Protein AF-A0A7Y8HCP3-F1 (afdb_monomer_lite)

Structure (mmCIF, N/CA/C/O backbone):
data_AF-A0A7Y8HCP3-F1
#
_entry.id   AF-A0A7Y8HCP3-F1
#
loop_
_atom_site.group_PDB
_atom_site.id
_atom_site.type_symbol
_atom_site.label_atom_id
_atom_site.label_alt_id
_atom_site.label_comp_id
_atom_site.label_asym_id
_atom_site.label_entity_id
_atom_site.label_seq_id
_atom_site.pdbx_PDB_ins_code
_atom_site.Cartn_x
_atom_site.Cartn_y
_atom_site.Cartn_z
_atom_site.occupancy
_atom_site.B_iso_or_equiv
_atom_site.auth_seq_id
_atom_site.auth_comp_id
_atom_site.auth_asym_id
_atom_site.auth_atom_id
_atom_site.pdbx_PDB_model_num
ATOM 1 N N . MET A 1 1 ? 34.646 -10.052 23.397 1.00 46.78 1 MET A N 1
ATOM 2 C CA . MET A 1 1 ? 33.347 -9.779 22.741 1.00 46.78 1 MET A CA 1
ATOM 3 C C . MET A 1 1 ? 33.588 -9.613 21.248 1.00 46.78 1 MET A C 1
ATOM 5 O O . MET A 1 1 ? 34.191 -8.629 20.845 1.00 46.78 1 MET A O 1
ATOM 9 N N . THR A 1 2 ? 33.215 -10.595 20.432 1.00 53.03 2 THR A N 1
ATOM 10 C CA . THR A 1 2 ? 33.408 -10.559 18.974 1.00 53.03 2 THR A CA 1
ATOM 11 C C . THR A 1 2 ? 32.406 -9.580 18.362 1.00 53.03 2 THR A C 1
ATOM 13 O O . THR A 1 2 ? 31.199 -9.811 18.420 1.00 53.03 2 THR A O 1
ATOM 16 N N . GLN A 1 3 ? 32.882 -8.461 17.810 1.00 54.62 3 GLN A N 1
ATOM 17 C CA . GLN A 1 3 ? 32.028 -7.512 17.092 1.00 54.62 3 GLN A CA 1
ATOM 18 C C . GLN A 1 3 ? 31.462 -8.191 15.837 1.00 54.62 3 GLN A C 1
ATOM 20 O O . GLN A 1 3 ? 32.188 -8.479 14.887 1.00 54.62 3 GLN A O 1
ATOM 25 N N . VAL A 1 4 ? 30.158 -8.471 15.832 1.00 69.25 4 VAL A N 1
ATOM 26 C CA . VAL A 1 4 ? 29.465 -8.969 14.639 1.00 69.25 4 VAL A CA 1
ATOM 27 C C . VAL A 1 4 ? 29.282 -7.790 13.690 1.00 69.25 4 VAL A C 1
ATOM 29 O O . VAL A 1 4 ? 28.519 -6.868 13.974 1.00 69.25 4 VAL A O 1
ATOM 32 N N . THR A 1 5 ? 29.989 -7.810 12.564 1.00 76.25 5 THR A N 1
ATOM 33 C CA . THR A 1 5 ? 29.797 -6.826 11.497 1.00 76.25 5 THR A CA 1
ATOM 34 C C . THR A 1 5 ? 28.419 -7.021 10.868 1.00 76.25 5 THR A C 1
ATOM 36 O O . THR A 1 5 ? 28.036 -8.122 10.480 1.00 76.25 5 THR A O 1
ATOM 39 N N . VAL A 1 6 ? 27.640 -5.942 10.805 1.00 83.44 6 VAL A N 1
ATOM 40 C CA . VAL A 1 6 ? 26.283 -5.943 10.251 1.00 83.44 6 VAL A CA 1
ATOM 41 C C . VAL A 1 6 ? 26.290 -5.176 8.935 1.00 83.44 6 VAL A C 1
ATOM 43 O O . VAL A 1 6 ? 26.707 -4.022 8.883 1.00 83.44 6 VAL A O 1
ATOM 46 N N . PHE A 1 7 ? 25.806 -5.805 7.865 1.00 84.44 7 PHE A N 1
ATOM 47 C CA . PHE A 1 7 ? 25.741 -5.214 6.531 1.00 84.44 7 PHE A CA 1
ATOM 48 C C . PHE A 1 7 ? 24.328 -4.723 6.237 1.00 84.44 7 PHE A C 1
ATOM 50 O O . PHE A 1 7 ? 23.365 -5.483 6.326 1.00 84.44 7 PHE A O 1
ATOM 57 N N . ARG A 1 8 ? 24.182 -3.461 5.834 1.00 86.56 8 ARG A N 1
ATOM 58 C CA . ARG A 1 8 ? 22.902 -2.937 5.347 1.00 86.56 8 ARG A CA 1
ATOM 59 C C . ARG A 1 8 ? 22.745 -3.300 3.870 1.00 86.56 8 ARG A C 1
ATOM 61 O O . ARG A 1 8 ? 23.573 -2.907 3.054 1.00 86.56 8 ARG A O 1
ATOM 68 N N . LYS A 1 9 ? 21.706 -4.063 3.528 1.00 87.94 9 LYS A N 1
ATOM 69 C CA . LYS A 1 9 ? 21.448 -4.562 2.167 1.00 87.94 9 LYS A CA 1
ATOM 70 C C . LYS A 1 9 ? 19.992 -4.374 1.779 1.00 87.94 9 LYS A C 1
ATOM 72 O O . LYS A 1 9 ? 19.126 -4.345 2.646 1.00 87.94 9 LYS A O 1
ATOM 77 N N . ASP A 1 10 ? 19.712 -4.318 0.484 1.00 87.75 10 ASP A N 1
ATOM 78 C CA . ASP A 1 10 ? 18.345 -4.314 -0.033 1.00 87.75 10 ASP A CA 1
ATOM 79 C C . ASP A 1 10 ? 17.892 -5.735 -0.377 1.00 87.75 10 ASP A C 1
ATOM 81 O O . ASP A 1 10 ? 18.661 -6.551 -0.878 1.00 87.75 10 ASP A O 1
ATOM 85 N N . CYS A 1 11 ? 16.638 -6.056 -0.063 1.00 88.50 11 CYS A N 1
ATOM 86 C CA . CYS A 1 11 ? 16.063 -7.363 -0.360 1.00 88.50 11 CYS A CA 1
ATOM 87 C C . CYS A 1 11 ? 15.719 -7.513 -1.848 1.00 88.50 11 CYS A C 1
ATOM 89 O O . CYS A 1 11 ? 14.907 -6.747 -2.361 1.00 88.50 11 CYS A O 1
ATOM 91 N N . ASP A 1 12 ? 16.191 -8.584 -2.485 1.00 85.44 12 ASP A N 1
ATOM 92 C CA . ASP A 1 12 ? 15.961 -8.863 -3.914 1.00 85.44 12 ASP A CA 1
ATOM 93 C C . ASP A 1 12 ? 14.477 -9.073 -4.283 1.00 85.44 12 ASP A C 1
ATOM 95 O O . ASP A 1 12 ? 14.080 -8.860 -5.427 1.00 85.44 12 ASP A O 1
ATOM 99 N N . GLU A 1 13 ? 13.633 -9.477 -3.326 1.00 86.62 13 GLU A N 1
ATOM 100 C CA . GLU A 1 13 ? 12.210 -9.764 -3.573 1.00 86.62 13 GLU A CA 1
ATOM 101 C C . GLU A 1 13 ? 11.309 -8.537 -3.340 1.00 86.62 13 GLU A C 1
ATOM 103 O O . GLU A 1 13 ? 10.365 -8.308 -4.093 1.00 86.62 13 GLU A O 1
ATOM 108 N N . CYS A 1 14 ? 11.571 -7.735 -2.299 1.00 86.00 14 CYS A N 1
ATOM 109 C CA . CYS A 1 14 ? 10.690 -6.619 -1.913 1.00 86.00 14 CYS A CA 1
ATOM 110 C C . CYS A 1 14 ? 11.340 -5.230 -1.949 1.00 86.00 14 CYS A C 1
ATOM 112 O O . CYS A 1 14 ? 10.643 -4.239 -1.736 1.00 86.00 14 CYS A O 1
ATOM 114 N N . GLY A 1 15 ? 12.652 -5.140 -2.180 1.00 82.75 15 GLY A N 1
ATOM 115 C CA . GLY A 1 15 ? 13.413 -3.888 -2.208 1.00 82.75 15 GLY A CA 1
ATOM 116 C C . GLY A 1 15 ? 13.558 -3.190 -0.852 1.00 82.75 15 GLY A C 1
ATOM 117 O O . GLY A 1 15 ? 14.008 -2.051 -0.799 1.00 82.75 15 GLY A O 1
ATOM 118 N N . ARG A 1 16 ? 13.150 -3.829 0.254 1.00 83.31 16 ARG A N 1
ATOM 119 C CA . ARG A 1 16 ? 13.290 -3.262 1.602 1.00 83.31 16 ARG A CA 1
ATOM 120 C C . ARG A 1 16 ? 14.724 -3.434 2.096 1.00 83.31 16 ARG A C 1
ATOM 122 O O . ARG A 1 16 ? 15.230 -4.558 2.071 1.00 83.31 16 ARG A O 1
ATOM 129 N N . SER A 1 17 ? 15.320 -2.361 2.610 1.00 86.62 17 SER A N 1
ATOM 130 C CA . SER A 1 17 ? 16.617 -2.428 3.280 1.00 86.62 17 SER A CA 1
ATOM 131 C C . SER A 1 17 ? 16.512 -3.211 4.592 1.00 86.62 17 SER A C 1
ATOM 133 O O . SER A 1 17 ? 15.563 -3.028 5.359 1.00 86.62 17 SER A O 1
ATOM 135 N N . PHE A 1 18 ? 17.472 -4.088 4.852 1.00 88.31 18 PHE A N 1
ATOM 136 C CA . PHE A 1 18 ? 17.573 -4.886 6.066 1.00 88.31 18 PHE A CA 1
ATOM 137 C C . PHE A 1 18 ? 19.036 -5.061 6.478 1.00 88.31 18 PHE A C 1
ATOM 139 O O . PHE A 1 18 ? 19.954 -4.901 5.674 1.00 88.31 18 PHE A O 1
ATOM 146 N N . SER A 1 19 ? 19.229 -5.368 7.755 1.00 89.81 19 SER A N 1
ATOM 147 C CA . SER A 1 19 ? 20.528 -5.683 8.334 1.00 89.81 19 SER A CA 1
ATOM 148 C C . SER A 1 19 ? 20.792 -7.178 8.190 1.00 89.81 19 SER A C 1
ATOM 150 O O . SER A 1 19 ? 20.052 -7.984 8.751 1.00 89.81 19 SER A O 1
ATOM 152 N N . ALA A 1 20 ? 21.818 -7.534 7.429 1.00 85.62 20 ALA A N 1
ATOM 153 C CA . ALA A 1 20 ? 22.278 -8.898 7.219 1.00 85.62 20 ALA A CA 1
ATOM 154 C C . ALA A 1 20 ? 23.545 -9.158 8.040 1.00 85.62 20 ALA A C 1
ATOM 156 O O . ALA A 1 20 ? 24.417 -8.289 8.129 1.00 85.62 20 ALA A O 1
ATOM 157 N N . ARG A 1 21 ? 23.661 -10.356 8.620 1.00 86.50 21 ARG A N 1
ATOM 158 C CA . ARG A 1 21 ? 24.902 -10.795 9.284 1.00 86.50 21 ARG A CA 1
ATOM 159 C C . ARG A 1 21 ? 25.896 -11.360 8.272 1.00 86.50 21 ARG A C 1
ATOM 161 O O . ARG A 1 21 ? 27.098 -11.215 8.450 1.00 86.50 21 ARG A O 1
ATOM 168 N N . ASP A 1 22 ? 25.390 -11.944 7.187 1.00 83.62 22 ASP A N 1
ATOM 169 C CA . ASP A 1 22 ? 26.198 -12.455 6.083 1.00 83.62 22 ASP A CA 1
ATOM 170 C C . ASP A 1 22 ? 26.040 -11.581 4.824 1.00 83.62 22 ASP A C 1
ATOM 172 O O . ASP A 1 22 ? 24.935 -11.232 4.396 1.00 83.62 22 ASP A O 1
ATOM 176 N N . ARG A 1 23 ? 27.160 -11.276 4.158 1.00 81.50 23 ARG A N 1
ATOM 177 C CA . ARG A 1 23 ? 27.172 -10.629 2.838 1.00 81.50 23 ARG A CA 1
ATOM 178 C C . ARG A 1 23 ? 26.447 -11.453 1.773 1.00 81.50 23 ARG A C 1
ATOM 180 O O . ARG A 1 23 ? 26.065 -10.882 0.752 1.00 81.50 23 ARG A O 1
ATOM 187 N N . LYS A 1 24 ? 26.227 -12.753 1.969 1.00 85.88 24 LYS A N 1
ATOM 188 C CA . LYS A 1 24 ? 25.492 -13.618 1.033 1.00 85.88 24 LYS A CA 1
ATOM 189 C C . LYS A 1 24 ? 23.972 -13.554 1.194 1.00 85.88 24 LYS A C 1
ATOM 191 O O . LYS A 1 24 ? 23.269 -13.963 0.272 1.00 85.88 24 LYS A O 1
ATOM 196 N N . GLU A 1 25 ? 23.440 -12.998 2.284 1.00 87.06 25 GLU A N 1
ATOM 197 C CA . GLU A 1 25 ? 21.988 -12.865 2.457 1.00 87.06 25 GLU A CA 1
ATOM 198 C C . GLU A 1 25 ? 21.398 -11.883 1.433 1.00 87.06 25 GLU A C 1
ATOM 200 O O . GLU A 1 25 ? 21.833 -10.733 1.314 1.00 87.06 25 GLU A O 1
ATOM 205 N N . ARG A 1 26 ? 20.402 -12.344 0.669 1.00 89.62 26 ARG A N 1
ATOM 206 C CA . ARG A 1 26 ? 19.737 -11.573 -0.403 1.00 89.62 26 ARG A CA 1
ATOM 207 C C . ARG A 1 26 ? 18.298 -11.183 -0.081 1.00 89.62 26 ARG A C 1
ATOM 209 O O . ARG A 1 26 ? 17.712 -10.328 -0.741 1.00 89.62 26 ARG A O 1
ATOM 216 N N . PHE A 1 27 ? 17.701 -11.803 0.931 1.00 91.69 27 PHE A N 1
ATOM 217 C CA . PHE A 1 27 ? 16.289 -11.628 1.250 1.00 91.69 27 PHE A CA 1
ATOM 218 C C . PHE A 1 27 ? 16.121 -11.151 2.687 1.00 91.69 27 PHE A C 1
ATOM 220 O O . PHE A 1 27 ? 16.759 -11.676 3.591 1.00 91.69 27 PHE A O 1
ATOM 227 N N . CYS A 1 28 ? 15.226 -10.186 2.909 1.00 89.44 28 CYS A N 1
ATOM 228 C CA . CYS A 1 28 ? 14.923 -9.725 4.259 1.00 89.44 28 CYS A CA 1
ATOM 229 C C . CYS A 1 28 ? 14.189 -10.815 5.063 1.00 89.44 28 CYS A C 1
ATOM 231 O O . CYS A 1 28 ? 13.530 -11.671 4.460 1.00 89.44 28 CYS A O 1
ATOM 233 N N . PRO A 1 29 ? 14.169 -10.736 6.407 1.00 89.69 29 PRO A N 1
ATOM 234 C CA . PRO A 1 29 ? 13.509 -11.732 7.260 1.00 89.69 29 PRO A CA 1
ATOM 235 C C . PRO A 1 29 ? 12.040 -12.005 6.894 1.00 89.69 29 PRO A C 1
ATOM 237 O O . PRO A 1 29 ? 11.557 -13.126 7.017 1.00 89.69 29 PRO A O 1
ATOM 240 N N . LYS A 1 30 ? 11.328 -10.999 6.361 1.00 86.12 30 LYS A N 1
ATOM 241 C CA . LYS A 1 30 ? 9.938 -11.150 5.895 1.00 86.12 30 LYS A CA 1
ATOM 242 C C . LYS A 1 30 ? 9.800 -11.915 4.571 1.00 86.12 30 LYS A C 1
ATOM 244 O O . LYS A 1 30 ? 8.731 -12.460 4.301 1.00 86.12 30 LYS A O 1
ATOM 249 N N . CYS A 1 31 ? 10.827 -11.908 3.723 1.00 89.00 31 CYS A N 1
ATOM 250 C CA . CYS A 1 31 ? 10.796 -12.528 2.395 1.00 89.00 31 CYS A CA 1
ATOM 251 C C . CYS A 1 31 ? 11.490 -13.890 2.351 1.00 89.00 31 CYS A C 1
ATOM 253 O O . CYS A 1 31 ? 11.098 -14.707 1.524 1.00 89.00 31 CYS A O 1
ATOM 255 N N . VAL A 1 32 ? 12.436 -14.173 3.256 1.00 91.00 32 VAL A N 1
ATOM 256 C CA . VAL A 1 32 ? 13.136 -15.471 3.329 1.00 91.00 32 VAL A CA 1
ATOM 257 C C . VAL A 1 32 ? 12.146 -16.639 3.356 1.00 91.00 32 VAL A C 1
ATOM 259 O O . VAL A 1 32 ? 12.256 -17.549 2.541 1.00 91.00 32 VAL A O 1
ATOM 262 N N . GLY A 1 33 ? 11.128 -16.588 4.223 1.00 87.31 33 GLY A N 1
ATOM 263 C CA . GLY A 1 33 ? 10.122 -17.654 4.307 1.00 87.31 33 GLY A CA 1
ATOM 264 C C . GLY A 1 33 ? 9.296 -17.822 3.025 1.00 87.31 33 GLY A C 1
ATOM 265 O O . GLY A 1 33 ? 9.005 -18.942 2.617 1.00 87.31 33 GLY A O 1
ATOM 266 N N . LYS A 1 34 ? 8.966 -16.719 2.339 1.00 85.94 34 LYS A N 1
ATOM 267 C CA . LYS A 1 34 ? 8.193 -16.756 1.085 1.00 85.94 34 LYS A CA 1
ATOM 268 C C . LYS A 1 34 ? 8.996 -17.345 -0.070 1.00 85.94 34 LYS A C 1
ATOM 270 O O . LYS A 1 34 ? 8.448 -18.108 -0.860 1.00 85.94 34 LYS A O 1
ATOM 275 N N . VAL A 1 35 ? 10.277 -16.987 -0.165 1.00 85.81 35 VAL A N 1
ATOM 276 C CA . VAL A 1 35 ? 11.174 -17.509 -1.201 1.00 85.81 35 VAL A CA 1
ATOM 277 C C . VAL A 1 35 ? 11.406 -19.001 -0.984 1.00 85.81 35 VAL A C 1
ATOM 279 O O . VAL A 1 35 ? 11.183 -19.765 -1.918 1.00 85.81 35 VAL A O 1
ATOM 282 N N . LYS A 1 36 ? 11.703 -19.428 0.253 1.00 88.62 36 LYS A N 1
ATOM 283 C CA . LYS A 1 36 ? 11.849 -20.853 0.592 1.00 88.62 36 LYS A CA 1
ATOM 284 C C . LYS A 1 36 ? 10.590 -21.661 0.272 1.00 88.62 36 LYS A C 1
ATOM 286 O O . LYS A 1 36 ? 10.678 -22.695 -0.378 1.00 88.62 36 LYS A O 1
ATOM 291 N N . ALA A 1 37 ? 9.407 -21.161 0.637 1.00 86.12 37 ALA A N 1
ATOM 292 C CA . ALA A 1 37 ? 8.146 -21.832 0.314 1.00 86.12 37 ALA A CA 1
ATOM 293 C C . ALA A 1 37 ? 7.911 -21.952 -1.206 1.00 86.12 37 ALA A C 1
ATOM 295 O O . ALA A 1 37 ? 7.427 -22.979 -1.679 1.00 86.12 37 ALA A O 1
ATOM 296 N N . ARG A 1 38 ? 8.280 -20.927 -1.989 1.00 88.38 38 ARG A N 1
ATOM 297 C CA . ARG A 1 38 ? 8.198 -20.957 -3.460 1.00 88.38 38 ARG A CA 1
ATOM 298 C C . ARG A 1 38 ? 9.183 -21.959 -4.066 1.00 88.38 38 ARG A C 1
ATOM 300 O O . ARG A 1 38 ? 8.817 -22.667 -5.000 1.00 88.38 38 ARG A O 1
ATOM 307 N N . GLU A 1 39 ? 10.407 -22.018 -3.550 1.00 88.81 39 GLU A N 1
ATOM 308 C CA . GLU A 1 39 ? 11.430 -22.981 -3.974 1.00 88.81 39 GLU A CA 1
ATOM 309 C C . GLU A 1 39 ? 11.018 -24.419 -3.653 1.00 88.81 39 GLU A C 1
ATOM 311 O O . GLU A 1 39 ? 11.152 -25.302 -4.496 1.00 88.81 39 GLU A O 1
ATOM 316 N N . GLU A 1 40 ? 10.433 -24.652 -2.481 1.00 88.44 40 GLU A N 1
ATOM 317 C CA . GLU A 1 40 ? 9.962 -25.972 -2.069 1.00 88.44 40 GLU A CA 1
ATOM 318 C C . GLU A 1 40 ? 8.737 -26.435 -2.865 1.00 88.44 40 GLU A C 1
ATOM 320 O O . GLU A 1 40 ? 8.672 -27.589 -3.289 1.00 88.44 40 GLU A O 1
ATOM 325 N N . LEU A 1 41 ? 7.800 -25.529 -3.164 1.00 84.06 41 LEU A N 1
ATOM 326 C CA . LEU A 1 41 ? 6.709 -25.801 -4.104 1.00 84.06 41 LEU A CA 1
ATOM 327 C C . LEU A 1 41 ? 7.241 -26.135 -5.503 1.00 84.06 41 LEU A C 1
ATOM 329 O O . LEU A 1 41 ? 6.758 -27.073 -6.135 1.00 84.06 41 LEU A O 1
ATOM 333 N N . ALA A 1 42 ? 8.258 -25.411 -5.976 1.00 84.06 42 ALA A N 1
ATOM 334 C CA . ALA A 1 42 ? 8.899 -25.698 -7.255 1.00 84.06 42 ALA A CA 1
ATOM 335 C C . ALA A 1 42 ? 9.634 -27.051 -7.247 1.00 84.06 42 ALA A C 1
ATOM 337 O O . ALA A 1 42 ? 9.607 -27.750 -8.259 1.00 84.06 42 ALA A O 1
ATOM 338 N N . ARG A 1 43 ? 10.246 -27.446 -6.121 1.00 85.38 43 ARG A N 1
ATOM 339 C CA . ARG A 1 43 ? 10.881 -28.763 -5.948 1.00 85.38 43 ARG A CA 1
ATOM 340 C C . ARG A 1 43 ? 9.845 -29.886 -5.984 1.00 85.38 43 ARG A C 1
ATOM 342 O O . ARG A 1 43 ? 9.963 -30.782 -6.811 1.00 85.38 43 ARG A O 1
ATOM 349 N N . LYS A 1 44 ? 8.765 -29.771 -5.207 1.00 83.56 44 LYS A N 1
ATOM 350 C CA . LYS A 1 44 ? 7.658 -30.746 -5.202 1.00 83.56 44 LYS A CA 1
ATOM 351 C C . LYS A 1 44 ? 6.967 -30.863 -6.564 1.00 83.56 44 LYS A C 1
ATOM 353 O O . LYS A 1 44 ? 6.551 -31.946 -6.963 1.00 83.56 44 LYS A O 1
ATOM 358 N N . ALA A 1 45 ? 6.870 -29.763 -7.313 1.00 78.56 45 ALA A N 1
ATOM 359 C CA . ALA A 1 45 ? 6.353 -29.778 -8.681 1.00 78.56 45 ALA A CA 1
ATOM 360 C C . ALA A 1 45 ? 7.299 -30.470 -9.683 1.00 78.56 45 ALA A C 1
ATOM 362 O O . ALA A 1 45 ? 6.837 -30.942 -10.720 1.00 78.56 45 ALA A O 1
ATOM 363 N N . ARG A 1 46 ? 8.608 -30.531 -9.399 1.00 75.88 46 ARG A N 1
ATOM 364 C CA . ARG A 1 46 ? 9.574 -31.322 -10.179 1.00 75.88 46 ARG A CA 1
ATOM 365 C C . ARG A 1 46 ? 9.515 -32.805 -9.813 1.00 75.88 46 ARG A C 1
ATOM 367 O O . ARG A 1 46 ? 9.589 -33.622 -10.716 1.00 75.88 46 ARG A O 1
ATOM 374 N N . GLU A 1 47 ? 9.322 -33.131 -8.535 1.00 74.56 47 GLU A N 1
ATOM 375 C CA . GLU A 1 47 ? 9.205 -34.514 -8.036 1.00 74.56 47 GLU A CA 1
ATOM 376 C C . GLU A 1 47 ? 7.915 -35.218 -8.497 1.00 74.56 47 GLU A C 1
ATOM 378 O O . GLU A 1 47 ? 7.915 -36.424 -8.700 1.00 74.56 47 GLU A O 1
ATOM 383 N N . LYS A 1 48 ? 6.816 -34.478 -8.713 1.00 68.12 48 LYS A N 1
ATOM 384 C CA . LYS A 1 48 ? 5.537 -35.033 -9.204 1.00 68.12 48 LYS A CA 1
ATOM 385 C C . LYS A 1 48 ? 5.440 -35.193 -10.726 1.00 68.12 48 LYS A C 1
ATOM 387 O O . LYS A 1 48 ? 4.388 -35.598 -11.219 1.00 68.12 48 LYS A O 1
ATOM 392 N N . LYS A 1 49 ? 6.479 -34.845 -11.490 1.00 51.75 49 LYS A N 1
ATOM 393 C CA . LYS A 1 49 ? 6.486 -35.123 -12.931 1.00 51.75 49 LYS A CA 1
ATOM 394 C C . LYS A 1 49 ? 6.902 -36.582 -13.156 1.00 51.75 49 LYS A C 1
ATOM 396 O O . LYS A 1 49 ? 7.901 -36.989 -12.566 1.00 51.75 49 LYS A O 1
ATOM 401 N N . PRO A 1 50 ? 6.183 -37.353 -13.995 1.00 53.53 50 PRO A N 1
ATOM 402 C CA . PRO A 1 50 ? 6.644 -38.675 -14.407 1.00 53.53 50 PRO A CA 1
ATOM 403 C C . PRO A 1 50 ? 8.051 -38.561 -15.014 1.00 53.53 50 PRO A C 1
ATOM 405 O O . PRO A 1 50 ? 8.386 -37.494 -15.552 1.00 53.53 50 PRO A O 1
ATOM 408 N N . PRO A 1 51 ? 8.882 -39.614 -14.906 1.00 52.28 51 PRO A N 1
ATOM 409 C CA . PRO A 1 51 ? 10.226 -39.591 -15.458 1.00 52.28 51 PRO A CA 1
ATOM 410 C C . PRO A 1 51 ? 10.136 -39.178 -16.931 1.00 52.28 51 PRO A C 1
ATOM 412 O O . PRO A 1 51 ? 9.289 -39.708 -17.657 1.00 52.28 51 PRO A O 1
ATOM 415 N N . PRO A 1 52 ? 10.939 -38.201 -17.383 1.00 50.09 52 PRO A N 1
ATOM 416 C CA . PRO A 1 52 ? 11.023 -37.930 -18.804 1.00 50.09 52 PRO A CA 1
ATOM 417 C C . PRO A 1 52 ? 11.439 -39.233 -19.489 1.00 50.09 52 PRO A C 1
ATOM 419 O O . PRO A 1 52 ? 12.364 -39.908 -19.029 1.00 50.09 52 PRO A O 1
ATOM 422 N N . THR A 1 53 ? 10.735 -39.587 -20.564 1.00 54.16 53 THR A N 1
ATOM 423 C CA . THR A 1 53 ? 11.181 -40.580 -21.544 1.00 54.16 53 THR A CA 1
ATOM 424 C C . THR A 1 53 ? 12.684 -40.405 -21.777 1.00 54.16 53 THR A C 1
ATOM 426 O O . THR A 1 53 ? 13.137 -39.252 -21.821 1.00 54.16 53 THR A O 1
ATOM 429 N N . PRO A 1 54 ? 13.466 -41.501 -21.881 1.00 50.22 54 PRO A N 1
ATOM 430 C CA . PRO A 1 54 ? 14.909 -41.412 -22.048 1.00 50.22 54 PRO A CA 1
ATOM 431 C C . PRO A 1 54 ? 15.209 -40.405 -23.161 1.00 50.22 54 PRO A C 1
ATOM 433 O O . PRO A 1 54 ? 14.652 -40.529 -24.256 1.00 50.22 54 PRO A O 1
ATOM 436 N N . PRO A 1 55 ? 15.991 -39.351 -22.875 1.00 47.72 55 PRO A N 1
ATOM 437 C CA . PRO A 1 55 ? 16.315 -38.377 -23.891 1.00 47.72 55 PRO A CA 1
ATOM 438 C C . PRO A 1 55 ? 17.047 -39.121 -25.004 1.00 47.72 55 PRO A C 1
ATOM 440 O O . PRO A 1 55 ? 18.011 -39.841 -24.738 1.00 47.72 55 PRO A O 1
ATOM 443 N N . ALA A 1 56 ? 16.587 -38.932 -26.242 1.00 55.38 56 ALA A N 1
ATOM 444 C CA . ALA A 1 56 ? 17.402 -39.195 -27.419 1.00 55.38 56 ALA A CA 1
ATOM 445 C C . ALA A 1 56 ? 18.824 -38.655 -27.160 1.00 55.38 56 ALA A C 1
ATOM 447 O O . ALA A 1 56 ? 18.945 -37.625 -26.480 1.00 55.38 56 ALA A O 1
ATOM 448 N N . PRO A 1 57 ? 19.875 -39.356 -27.624 1.00 41.22 57 PRO A N 1
ATOM 449 C CA . PRO A 1 57 ? 21.258 -39.084 -27.250 1.00 41.22 57 PRO A CA 1
ATOM 450 C C . PRO A 1 57 ? 21.532 -37.582 -27.275 1.00 41.22 57 PRO A C 1
ATOM 452 O O . PRO A 1 57 ? 21.363 -36.917 -28.298 1.00 41.22 57 PRO A O 1
ATOM 455 N N . LYS A 1 58 ? 21.878 -37.045 -26.098 1.00 44.91 58 LYS A N 1
ATOM 456 C CA . LYS A 1 58 ? 22.269 -35.646 -25.938 1.00 44.91 58 LYS A CA 1
ATOM 457 C C . LYS A 1 58 ? 23.394 -35.365 -26.942 1.00 44.91 58 LYS A C 1
ATOM 459 O O . LYS A 1 58 ? 24.391 -36.087 -26.914 1.00 44.91 58 LYS A O 1
ATOM 464 N N . PRO A 1 59 ? 23.293 -34.317 -27.776 1.00 42.84 59 PRO A N 1
ATOM 465 C CA . PRO A 1 59 ? 24.480 -33.731 -28.376 1.00 42.84 59 PRO A CA 1
ATOM 466 C C . PRO A 1 59 ? 25.443 -33.388 -27.239 1.00 42.84 59 PRO A C 1
ATOM 468 O O . PRO A 1 59 ? 24.990 -32.935 -26.183 1.00 42.84 59 PRO A O 1
ATOM 471 N N . ALA A 1 60 ? 26.724 -33.673 -27.455 1.00 43.44 60 ALA A N 1
ATOM 472 C CA . ALA A 1 60 ? 27.805 -33.561 -26.487 1.00 43.44 60 ALA A CA 1
ATOM 473 C C . ALA A 1 60 ? 27.639 -32.384 -25.513 1.00 43.44 60 ALA A C 1
ATOM 475 O O . ALA A 1 60 ? 27.289 -31.267 -25.899 1.00 43.44 60 ALA A O 1
ATOM 476 N N . GLU A 1 61 ? 27.900 -32.676 -24.242 1.00 44.22 61 GLU A N 1
ATOM 477 C CA . GLU A 1 61 ? 28.044 -31.720 -23.155 1.00 44.22 61 GLU A CA 1
ATOM 478 C C . GLU A 1 61 ? 29.034 -30.631 -23.592 1.00 44.22 61 GLU A C 1
ATOM 480 O O . GLU A 1 61 ? 30.243 -30.838 -23.616 1.00 44.22 61 GLU A O 1
ATOM 485 N N . GLN A 1 62 ? 28.506 -29.494 -24.053 1.00 49.09 62 GLN A N 1
ATOM 486 C CA . GLN A 1 62 ? 29.328 -28.342 -24.390 1.00 49.09 62 GLN A CA 1
ATOM 487 C C . GLN A 1 62 ? 29.932 -27.833 -23.086 1.00 49.09 62 GLN A C 1
ATOM 489 O O . GLN A 1 62 ? 29.201 -27.529 -22.138 1.00 49.09 62 GLN A O 1
ATOM 494 N N . GLU A 1 63 ? 31.261 -27.768 -23.054 1.00 47.81 63 GLU A N 1
ATOM 495 C CA . GLU A 1 63 ? 32.051 -27.160 -21.988 1.00 47.81 63 GLU A CA 1
ATOM 496 C C . GLU A 1 63 ? 31.429 -25.830 -21.529 1.00 47.81 63 GLU A C 1
ATOM 498 O O . GLU A 1 63 ? 30.788 -25.143 -22.336 1.00 47.81 63 GLU A O 1
ATOM 503 N N . PRO A 1 64 ? 31.587 -25.428 -20.252 1.00 47.22 64 PRO A N 1
ATOM 504 C CA . PRO A 1 64 ? 31.102 -24.140 -19.774 1.00 47.22 64 PRO A CA 1
ATOM 505 C C . PRO A 1 64 ? 31.734 -23.017 -20.603 1.00 47.22 64 PRO A C 1
ATOM 507 O O . PRO A 1 64 ? 32.848 -22.576 -20.336 1.00 47.22 64 PRO A O 1
ATOM 510 N N . GLN A 1 65 ? 31.008 -22.564 -21.627 1.00 58.66 65 GLN A N 1
ATOM 511 C CA . GLN A 1 65 ? 31.443 -21.497 -22.513 1.00 58.66 65 GLN A CA 1
ATOM 512 C C . GLN A 1 65 ? 31.642 -20.239 -21.670 1.00 58.66 65 GLN A C 1
ATOM 514 O O . GLN A 1 65 ? 30.694 -19.637 -21.158 1.00 58.66 65 GLN A O 1
ATOM 519 N N . VAL A 1 66 ? 32.901 -19.860 -21.494 1.00 64.38 66 VAL A N 1
ATOM 520 C CA . VAL A 1 66 ? 33.276 -18.574 -20.922 1.00 64.38 66 VAL A CA 1
ATOM 521 C C . VAL A 1 66 ? 32.955 -17.504 -21.965 1.00 64.38 66 VAL A C 1
ATOM 523 O O . VAL A 1 66 ? 33.111 -17.724 -23.165 1.00 64.38 66 VAL A O 1
ATOM 526 N N . LEU A 1 67 ? 32.468 -16.343 -21.524 1.00 68.31 67 LEU A N 1
ATOM 527 C CA . LEU A 1 67 ? 32.179 -15.223 -22.416 1.00 68.31 67 LEU A CA 1
ATOM 528 C C . LEU A 1 67 ? 33.498 -14.655 -22.973 1.00 68.31 67 LEU A C 1
ATOM 530 O O . LEU A 1 67 ? 34.091 -13.760 -22.374 1.00 68.31 67 LEU A O 1
ATOM 534 N N . THR A 1 68 ? 33.978 -15.186 -24.094 1.00 76.94 68 THR A N 1
ATOM 535 C CA . THR A 1 68 ? 35.126 -14.630 -24.822 1.00 76.94 68 THR A CA 1
ATOM 536 C C . THR A 1 68 ? 34.696 -13.411 -25.647 1.00 76.94 68 THR A C 1
ATOM 538 O O . THR A 1 68 ? 33.515 -13.260 -25.981 1.00 76.94 68 THR A O 1
ATOM 541 N N . GLY A 1 69 ? 35.642 -12.520 -25.977 1.00 74.25 69 GLY A N 1
ATOM 542 C CA . GLY A 1 69 ? 35.375 -11.335 -26.810 1.00 74.25 69 GLY A CA 1
ATOM 543 C C . GLY A 1 69 ? 34.727 -11.696 -28.152 1.00 74.25 69 GLY A C 1
ATOM 544 O O . GLY A 1 69 ? 33.733 -11.098 -28.542 1.00 74.25 69 GLY A O 1
ATOM 545 N N . GLU A 1 70 ? 35.179 -12.785 -28.770 1.00 78.50 70 GLU A N 1
ATOM 546 C CA . GLU A 1 70 ? 34.643 -13.288 -30.039 1.00 78.50 70 GLU A CA 1
ATOM 547 C C . GLU A 1 70 ? 33.188 -13.770 -29.936 1.00 78.50 70 GLU A C 1
ATOM 549 O O . GLU A 1 70 ? 32.369 -13.509 -30.820 1.00 78.50 70 GLU A O 1
ATOM 554 N N . VAL A 1 71 ? 32.827 -14.457 -28.844 1.00 79.06 71 VAL A N 1
ATOM 555 C CA . VAL A 1 71 ? 31.438 -14.883 -28.600 1.00 79.06 71 VAL A CA 1
ATOM 556 C C . VAL A 1 71 ? 30.543 -13.665 -28.387 1.00 79.06 71 VAL A C 1
ATOM 558 O O . VAL A 1 71 ? 29.409 -13.641 -28.871 1.00 79.06 71 VAL A O 1
ATOM 561 N N . LYS A 1 72 ? 31.055 -12.631 -27.710 1.00 81.88 72 LYS A N 1
ATOM 562 C CA . LYS A 1 72 ? 30.345 -11.365 -27.528 1.00 81.88 72 LYS A CA 1
ATOM 563 C C . LYS A 1 72 ? 30.095 -10.676 -28.873 1.00 81.88 72 LYS A C 1
ATOM 565 O O . LYS A 1 72 ? 28.946 -10.347 -29.153 1.00 81.88 72 LYS A O 1
ATOM 570 N N . ASP A 1 73 ? 31.102 -10.550 -29.729 1.00 83.75 73 ASP A N 1
ATOM 571 C CA . ASP A 1 73 ? 30.967 -9.887 -31.032 1.00 83.75 73 ASP A CA 1
ATOM 572 C C . ASP A 1 73 ? 30.016 -10.640 -31.973 1.00 83.75 73 ASP A C 1
ATOM 574 O O . ASP A 1 73 ? 29.175 -10.032 -32.639 1.00 83.75 73 ASP A O 1
ATOM 578 N N . ARG A 1 74 ? 30.049 -11.981 -31.958 1.00 85.50 74 ARG A N 1
ATOM 579 C CA . ARG A 1 74 ? 29.089 -12.817 -32.701 1.00 85.50 74 ARG A CA 1
ATOM 580 C C . ARG A 1 74 ? 27.650 -12.612 -32.233 1.00 85.50 74 ARG A C 1
ATOM 582 O O . ARG A 1 74 ? 26.743 -12.538 -33.060 1.00 85.50 74 ARG A O 1
ATOM 589 N N . VAL A 1 75 ? 27.434 -12.515 -30.920 1.00 86.19 75 VAL A N 1
ATOM 590 C CA . VAL A 1 75 ? 26.113 -12.227 -30.344 1.00 86.19 75 VAL A CA 1
ATOM 591 C C . VAL A 1 75 ? 25.629 -10.829 -30.737 1.00 86.19 75 VAL A C 1
ATOM 593 O O . VAL A 1 75 ? 24.451 -10.670 -31.054 1.00 86.19 75 VAL A O 1
ATOM 596 N N . ILE A 1 76 ? 26.514 -9.830 -30.738 1.00 85.75 76 ILE A N 1
ATOM 597 C CA . ILE A 1 76 ? 26.183 -8.445 -31.108 1.00 85.75 76 ILE A CA 1
ATOM 598 C C . ILE A 1 76 ? 25.787 -8.360 -32.580 1.00 85.75 76 ILE A C 1
ATOM 600 O O . ILE A 1 76 ? 24.708 -7.855 -32.884 1.00 85.75 76 ILE A O 1
ATOM 604 N N . LYS A 1 77 ? 26.602 -8.930 -33.473 1.00 88.44 77 LYS A N 1
ATOM 605 C CA . LYS A 1 77 ? 26.332 -8.971 -34.915 1.00 88.44 77 LYS A CA 1
ATOM 606 C C . LYS A 1 77 ? 24.992 -9.633 -35.226 1.00 88.44 77 LYS A C 1
ATOM 608 O O . LYS A 1 77 ? 24.230 -9.166 -36.065 1.00 88.44 77 LYS A O 1
ATOM 613 N N . GLU A 1 78 ? 24.677 -10.722 -34.529 1.00 86.94 78 GLU A N 1
ATOM 614 C CA . GLU A 1 78 ? 23.391 -11.387 -34.710 1.00 86.94 78 GLU A CA 1
ATOM 615 C C . GLU A 1 78 ? 22.235 -10.538 -34.159 1.00 86.94 78 GLU A C 1
ATOM 617 O O . GLU A 1 78 ? 21.183 -10.460 -34.787 1.00 86.94 78 GLU A O 1
ATOM 622 N N . TYR A 1 79 ? 22.425 -9.856 -33.025 1.00 85.56 79 TYR A N 1
ATOM 623 C CA . TYR A 1 79 ? 21.427 -8.957 -32.443 1.00 85.56 79 TYR A CA 1
ATOM 624 C C . TYR A 1 79 ? 21.067 -7.776 -33.356 1.00 85.56 79 TYR A C 1
ATOM 626 O O . TYR A 1 79 ? 19.897 -7.394 -33.396 1.00 85.56 79 TYR A O 1
ATOM 634 N N . GLU A 1 80 ? 22.015 -7.240 -34.130 1.00 84.06 80 GLU A N 1
ATOM 635 C CA . GLU A 1 80 ? 21.763 -6.157 -35.094 1.00 84.06 80 GLU A CA 1
ATOM 636 C C . GLU A 1 80 ? 20.665 -6.514 -36.103 1.00 84.06 80 GLU A C 1
ATOM 638 O O . GLU A 1 80 ? 19.822 -5.677 -36.413 1.00 84.06 80 GLU A O 1
ATOM 643 N N . THR A 1 81 ? 20.570 -7.783 -36.513 1.00 85.88 81 THR A N 1
ATOM 644 C CA . THR A 1 81 ? 19.526 -8.254 -37.445 1.00 85.88 81 THR A CA 1
ATOM 645 C C . THR A 1 81 ? 18.105 -8.225 -36.861 1.00 85.88 81 THR A C 1
ATOM 647 O O . THR A 1 81 ? 17.116 -8.256 -37.601 1.00 85.88 81 THR A O 1
ATOM 650 N N . TYR A 1 82 ? 17.990 -8.146 -35.531 1.00 81.19 82 TYR A N 1
ATOM 651 C CA . TYR A 1 82 ? 16.723 -8.060 -34.800 1.00 81.19 82 TYR A CA 1
ATOM 652 C C . TYR A 1 82 ? 16.464 -6.670 -34.208 1.00 81.19 82 TYR A C 1
ATOM 654 O O . TYR A 1 82 ? 15.383 -6.457 -33.658 1.00 81.19 82 TYR A O 1
ATOM 662 N N . ARG A 1 83 ? 17.427 -5.740 -34.293 1.00 73.06 83 ARG A N 1
ATOM 663 C CA . ARG A 1 83 ? 17.381 -4.432 -33.619 1.00 73.06 83 ARG A CA 1
ATOM 664 C C . ARG A 1 83 ? 16.150 -3.617 -34.008 1.00 73.06 83 ARG A C 1
ATOM 666 O O . ARG A 1 83 ? 15.513 -3.038 -33.132 1.00 73.06 83 ARG A O 1
ATOM 673 N N . ASP A 1 84 ? 15.793 -3.655 -35.286 1.00 72.75 84 ASP A N 1
ATOM 674 C CA . ASP A 1 84 ? 14.721 -2.839 -35.862 1.00 72.75 84 ASP A CA 1
ATOM 675 C C . ASP A 1 84 ? 13.411 -3.620 -36.047 1.00 72.75 84 ASP A C 1
ATOM 677 O O . ASP A 1 84 ? 12.508 -3.173 -36.747 1.00 72.75 84 ASP A O 1
ATOM 681 N N . ARG A 1 85 ? 13.281 -4.804 -35.423 1.00 74.81 85 ARG A N 1
ATOM 682 C CA . ARG A 1 85 ? 12.058 -5.620 -35.479 1.00 74.81 85 ARG A CA 1
ATOM 683 C C . ARG A 1 85 ? 11.186 -5.376 -34.237 1.00 74.81 85 ARG A C 1
ATOM 685 O O . ARG A 1 85 ? 11.394 -6.049 -33.222 1.00 74.81 85 ARG A O 1
ATOM 692 N N . PRO A 1 86 ? 10.179 -4.481 -34.291 1.00 61.75 86 PRO A N 1
ATOM 693 C CA . PRO A 1 86 ? 9.333 -4.157 -33.136 1.00 61.75 86 PRO A CA 1
ATOM 694 C C . PRO A 1 86 ? 8.503 -5.352 -32.635 1.00 61.75 86 PRO A C 1
ATOM 696 O O . PRO A 1 86 ? 8.153 -5.421 -31.455 1.00 61.75 86 PRO A O 1
ATOM 699 N N . ASP A 1 87 ? 8.246 -6.336 -33.500 1.00 70.38 87 ASP A N 1
ATOM 700 C CA . ASP A 1 87 ? 7.396 -7.497 -33.200 1.00 70.38 87 ASP A CA 1
ATOM 701 C C . ASP A 1 87 ? 8.084 -8.535 -32.297 1.00 70.38 87 ASP A C 1
ATOM 703 O O . ASP A 1 87 ? 7.442 -9.384 -31.658 1.00 70.38 87 ASP A O 1
ATOM 707 N N . TYR A 1 88 ? 9.415 -8.478 -32.202 1.00 71.56 88 TYR A N 1
ATOM 708 C CA . TYR A 1 88 ? 10.199 -9.436 -31.438 1.00 71.56 88 TYR A CA 1
ATOM 709 C C . TYR A 1 88 ? 10.471 -8.924 -30.024 1.00 71.56 88 TYR A C 1
ATOM 711 O O . TYR A 1 88 ? 11.352 -8.112 -29.758 1.00 71.56 88 TYR A O 1
ATOM 719 N N . ARG A 1 89 ? 9.758 -9.491 -29.042 1.00 77.25 89 ARG A N 1
ATOM 720 C CA . ARG A 1 89 ? 10.096 -9.277 -27.625 1.00 77.25 89 ARG A CA 1
ATOM 721 C C . ARG A 1 89 ? 11.544 -9.709 -27.373 1.00 77.25 89 ARG A C 1
ATOM 723 O O . ARG A 1 89 ? 11.901 -10.838 -27.701 1.00 77.25 89 ARG A O 1
ATOM 730 N N . LEU A 1 90 ? 12.324 -8.897 -26.657 1.00 80.81 90 LEU A N 1
ATOM 731 C CA . LEU A 1 90 ? 13.742 -9.150 -26.340 1.00 80.81 90 LEU A CA 1
ATOM 732 C C . LEU A 1 90 ? 14.022 -10.567 -25.793 1.00 80.81 90 LEU A C 1
ATOM 734 O O . LEU A 1 90 ? 15.032 -11.191 -26.098 1.00 80.81 90 LEU A O 1
ATOM 738 N N . LYS A 1 91 ? 13.079 -11.132 -25.026 1.00 83.69 91 LYS A N 1
ATOM 739 C CA . LYS A 1 91 ? 13.157 -12.519 -24.541 1.00 83.69 91 LYS A CA 1
ATOM 740 C C . LYS A 1 91 ? 13.222 -13.554 -25.674 1.00 83.69 91 LYS A C 1
ATOM 742 O O . LYS A 1 91 ? 13.964 -14.520 -25.523 1.00 83.69 91 LYS A O 1
ATOM 747 N N . LYS A 1 92 ? 12.447 -13.363 -26.746 1.00 85.06 92 LYS A N 1
ATOM 748 C CA . LYS A 1 92 ? 12.459 -14.210 -27.946 1.00 85.06 92 LYS A CA 1
ATOM 749 C C . LYS A 1 92 ? 13.740 -13.988 -28.746 1.00 85.06 92 LYS A C 1
ATOM 751 O O . LYS A 1 92 ? 14.366 -14.967 -29.116 1.00 85.06 92 LYS A O 1
ATOM 756 N N . ILE A 1 93 ? 14.186 -12.737 -28.891 1.00 84.19 93 ILE A N 1
ATOM 757 C CA . ILE A 1 93 ? 15.471 -12.407 -29.538 1.00 84.19 93 ILE A CA 1
ATOM 758 C C . ILE A 1 93 ? 16.621 -13.157 -28.853 1.00 84.19 93 ILE A C 1
ATOM 760 O O . ILE A 1 93 ? 17.369 -13.877 -29.501 1.00 84.19 93 ILE A O 1
ATOM 764 N N . HIS A 1 94 ? 16.707 -13.103 -27.519 1.00 88.06 94 HIS A N 1
ATOM 765 C CA . HIS A 1 94 ? 17.743 -13.835 -26.782 1.00 88.06 94 HIS A CA 1
ATOM 766 C C . HIS A 1 94 ? 17.657 -15.359 -26.958 1.00 88.06 94 HIS A C 1
ATOM 768 O O . HIS A 1 94 ? 18.676 -16.034 -26.873 1.00 88.06 94 HIS A O 1
ATOM 774 N N . GLN A 1 95 ? 16.451 -15.913 -27.129 1.00 89.75 95 GLN A N 1
ATOM 775 C CA . GLN A 1 95 ? 16.263 -17.347 -27.375 1.00 89.75 95 GLN A CA 1
ATOM 776 C C . GLN A 1 95 ? 16.706 -17.736 -28.785 1.00 89.75 95 GLN A C 1
ATOM 778 O O . GLN A 1 95 ? 17.351 -18.767 -28.942 1.00 89.75 95 GLN A O 1
ATOM 783 N N . GLU A 1 96 ? 16.406 -16.905 -29.779 1.00 88.31 96 GLU A N 1
ATOM 784 C CA . GLU A 1 96 ? 16.803 -17.132 -31.167 1.00 88.31 96 GLU A CA 1
ATOM 785 C C . GLU A 1 96 ? 18.314 -17.033 -31.357 1.00 88.31 96 GLU A C 1
ATOM 787 O O . GLU A 1 96 ? 18.922 -17.942 -31.916 1.00 88.31 96 GLU A O 1
ATOM 792 N N . ILE A 1 97 ? 18.942 -16.000 -30.791 1.00 87.50 97 ILE A N 1
ATOM 793 C CA . ILE A 1 97 ? 20.400 -15.842 -30.828 1.00 87.50 97 ILE A CA 1
ATOM 794 C C . ILE A 1 97 ? 21.089 -17.016 -30.120 1.00 87.50 97 ILE A C 1
ATOM 796 O O . ILE A 1 97 ? 22.037 -17.588 -30.653 1.00 87.50 97 ILE A O 1
ATOM 800 N N . ALA A 1 98 ? 20.590 -17.417 -28.943 1.00 90.50 98 ALA A N 1
ATOM 801 C CA . ALA A 1 98 ? 21.120 -18.567 -28.208 1.00 90.50 98 ALA A CA 1
ATOM 802 C C . ALA A 1 98 ? 21.036 -19.861 -29.033 1.00 90.50 98 ALA A C 1
ATOM 804 O O . ALA A 1 98 ? 22.001 -20.619 -29.093 1.00 90.50 98 ALA A O 1
ATOM 805 N N . ARG A 1 99 ? 19.900 -20.084 -29.707 1.00 90.06 99 ARG A N 1
ATOM 806 C CA . ARG A 1 99 ? 19.682 -21.243 -30.579 1.00 90.06 99 ARG A CA 1
ATOM 807 C C . ARG A 1 99 ? 20.605 -21.226 -31.797 1.00 90.06 99 ARG A C 1
ATOM 809 O O . ARG A 1 99 ? 21.194 -22.253 -32.107 1.00 90.06 99 ARG A O 1
ATOM 816 N N . LYS A 1 100 ? 20.743 -20.080 -32.470 1.00 88.81 100 LYS A N 1
ATOM 817 C CA . LYS A 1 100 ? 21.529 -19.951 -33.706 1.00 88.81 100 LYS A CA 1
ATOM 818 C C . LYS A 1 100 ? 23.034 -20.050 -33.462 1.00 88.81 100 LYS A C 1
ATOM 820 O O . LYS A 1 100 ? 23.749 -20.620 -34.276 1.00 88.81 100 LYS A O 1
ATOM 825 N N . LEU A 1 101 ? 23.515 -19.497 -32.351 1.00 86.62 101 LEU A N 1
ATOM 826 C CA . LEU A 1 101 ? 24.940 -19.492 -32.017 1.00 86.62 101 LEU A CA 1
ATOM 827 C C . LEU A 1 101 ? 25.369 -20.699 -31.173 1.00 86.62 101 LEU A C 1
ATOM 829 O O . LEU A 1 101 ? 26.563 -20.858 -30.936 1.00 86.62 101 LEU A O 1
ATOM 833 N N . GLY A 1 102 ? 24.427 -21.540 -30.730 1.00 86.62 102 GLY A N 1
ATOM 834 C CA . GLY A 1 102 ? 24.726 -22.688 -29.872 1.00 86.62 102 GLY A CA 1
ATOM 835 C C . GLY A 1 102 ? 25.324 -22.270 -28.527 1.00 86.62 102 GLY A C 1
ATOM 836 O O . GLY A 1 102 ? 26.223 -22.934 -28.025 1.00 86.62 102 GLY A O 1
ATOM 837 N N . VAL A 1 103 ? 24.866 -21.142 -27.974 1.00 88.31 103 VAL A N 1
ATOM 838 C CA . VAL A 1 103 ? 25.370 -20.583 -26.711 1.00 88.31 103 VAL A CA 1
ATOM 839 C C . VAL A 1 103 ? 24.263 -20.500 -25.668 1.00 88.31 103 VAL A C 1
ATOM 841 O O . VAL A 1 103 ? 23.079 -20.340 -25.978 1.00 88.31 103 VAL A O 1
ATOM 844 N N . GLY A 1 104 ? 24.633 -20.557 -24.390 1.00 86.25 104 GLY A N 1
ATOM 845 C CA . GLY A 1 104 ? 23.674 -20.399 -23.300 1.00 86.25 104 GLY A CA 1
ATOM 846 C C . GLY A 1 104 ? 22.973 -19.033 -23.337 1.00 86.25 104 GLY A C 1
ATOM 847 O O . GLY A 1 104 ? 23.611 -17.990 -23.460 1.00 86.25 104 GLY A O 1
ATOM 848 N N . ARG A 1 105 ? 21.649 -18.995 -23.123 1.00 85.75 105 ARG A N 1
ATOM 849 C CA . ARG A 1 105 ? 20.872 -17.733 -23.077 1.00 85.75 105 ARG A CA 1
ATOM 850 C C . ARG A 1 105 ? 21.412 -16.720 -22.056 1.00 85.75 105 ARG A C 1
ATOM 852 O O . ARG A 1 105 ? 21.241 -15.518 -22.243 1.00 85.75 105 ARG A O 1
ATOM 859 N N . ALA A 1 106 ? 22.034 -17.190 -20.974 1.00 84.19 106 ALA A N 1
ATOM 860 C CA . ALA A 1 106 ? 22.681 -16.328 -19.988 1.00 84.19 106 ALA A CA 1
ATOM 861 C C . ALA A 1 106 ? 23.882 -15.568 -20.580 1.00 84.19 106 ALA A C 1
ATOM 863 O O . ALA A 1 106 ? 24.017 -14.377 -20.317 1.00 84.19 106 ALA A O 1
ATOM 864 N N . LEU A 1 107 ? 24.682 -16.218 -21.433 1.00 84.19 107 LEU A N 1
ATOM 865 C CA . LEU A 1 107 ? 25.812 -15.598 -22.131 1.00 84.19 107 LEU A CA 1
ATOM 866 C C . LEU A 1 107 ? 25.336 -14.567 -23.151 1.00 84.19 107 LEU A C 1
ATOM 868 O O . LEU A 1 107 ? 25.906 -13.489 -23.227 1.00 84.19 107 LEU A O 1
ATOM 872 N N . VAL A 1 108 ? 24.230 -14.836 -23.854 1.00 84.62 108 VAL A N 1
ATOM 873 C CA . VAL A 1 108 ? 23.605 -13.848 -24.753 1.00 84.62 108 VAL A CA 1
ATOM 874 C C . VAL A 1 108 ? 23.160 -12.601 -23.985 1.00 84.62 108 VAL A C 1
ATOM 876 O O . VAL A 1 108 ? 23.413 -11.479 -24.413 1.00 84.62 108 VAL A O 1
ATOM 879 N N . VAL A 1 109 ? 22.516 -12.781 -22.825 1.00 85.12 109 VAL A N 1
ATOM 880 C CA . VAL A 1 109 ? 22.105 -11.662 -21.958 1.00 85.12 109 VAL A CA 1
ATOM 881 C C . VAL A 1 109 ? 23.315 -10.863 -21.468 1.00 85.12 109 VAL A C 1
ATOM 883 O O . VAL A 1 109 ? 23.232 -9.639 -21.382 1.00 85.12 109 VAL A O 1
ATOM 886 N N . GLU A 1 110 ? 24.415 -11.541 -21.137 1.00 84.06 110 GLU A N 1
ATOM 887 C CA . GLU A 1 110 ? 25.645 -10.900 -20.671 1.00 84.06 110 GLU A CA 1
ATOM 888 C C . GLU A 1 110 ? 26.369 -10.154 -21.796 1.00 84.06 110 GLU A C 1
ATOM 890 O O . GLU A 1 110 ? 26.754 -9.004 -21.607 1.00 84.06 110 GLU A O 1
ATOM 895 N N . ALA A 1 111 ? 26.482 -10.754 -22.983 1.00 84.44 111 ALA A N 1
ATOM 896 C CA . ALA A 1 111 ? 27.083 -10.138 -24.166 1.00 84.44 111 ALA A CA 1
ATOM 897 C C . ALA A 1 111 ? 26.348 -8.860 -24.593 1.00 84.44 111 ALA A C 1
ATOM 899 O O . ALA A 1 111 ? 26.981 -7.865 -24.936 1.00 84.44 111 ALA A O 1
ATOM 900 N N . LEU A 1 112 ? 25.013 -8.870 -24.516 1.00 82.62 112 LEU A N 1
ATOM 901 C CA . LEU A 1 112 ? 24.159 -7.735 -24.873 1.00 82.62 112 LEU A CA 1
ATOM 902 C C . LEU A 1 112 ? 23.987 -6.708 -23.740 1.00 82.62 112 LEU A C 1
ATOM 904 O O . LEU A 1 112 ? 23.304 -5.689 -23.909 1.00 82.62 112 LEU A O 1
ATOM 908 N N . ARG A 1 113 ? 24.597 -6.942 -22.571 1.00 79.50 113 ARG A N 1
ATOM 909 C CA . ARG A 1 113 ? 24.534 -6.023 -21.433 1.00 79.50 113 ARG A CA 1
ATOM 910 C C . ARG A 1 113 ? 25.240 -4.709 -21.791 1.00 79.50 113 ARG A C 1
ATOM 912 O O . ARG A 1 113 ? 26.449 -4.672 -21.965 1.00 79.50 113 ARG A O 1
ATOM 919 N N . GLY A 1 114 ? 24.474 -3.618 -21.842 1.00 70.44 114 GLY A N 1
ATOM 920 C CA . GLY A 1 114 ? 24.974 -2.273 -22.167 1.00 70.44 114 GLY A CA 1
ATOM 921 C C . GLY A 1 114 ? 24.785 -1.859 -23.629 1.00 70.44 114 GLY A C 1
ATOM 922 O O . GLY A 1 114 ? 24.866 -0.674 -23.917 1.00 70.44 114 GLY A O 1
ATOM 923 N N . ILE A 1 115 ? 24.461 -2.804 -24.516 1.00 76.31 115 ILE A N 1
ATOM 924 C CA . ILE A 1 115 ? 24.190 -2.548 -25.943 1.00 76.31 115 ILE A CA 1
ATOM 925 C C . ILE A 1 115 ? 22.698 -2.353 -26.171 1.00 76.31 115 ILE A C 1
ATOM 927 O O . ILE A 1 115 ? 22.276 -1.449 -26.887 1.00 76.31 115 ILE A O 1
ATOM 931 N N . VAL A 1 116 ? 21.878 -3.171 -25.507 1.00 71.12 116 VAL A N 1
ATOM 932 C CA . VAL A 1 116 ? 20.434 -2.947 -25.477 1.00 71.12 116 VAL A CA 1
ATOM 933 C C . VAL A 1 116 ? 20.171 -1.737 -24.580 1.00 71.12 116 VAL A C 1
ATOM 935 O O . VAL A 1 116 ? 20.472 -1.815 -23.379 1.00 71.12 116 VAL A O 1
ATOM 938 N N . PRO A 1 117 ? 19.606 -0.633 -25.108 1.00 65.88 117 PRO A N 1
ATOM 939 C CA . PRO A 1 117 ? 19.292 0.522 -24.289 1.00 65.88 117 PRO A CA 1
ATOM 940 C C . PRO A 1 117 ? 18.320 0.086 -23.194 1.00 65.88 117 PRO A C 1
ATOM 942 O O . PRO A 1 117 ? 17.239 -0.453 -23.450 1.00 65.88 117 PRO A O 1
ATOM 945 N N . LYS A 1 118 ? 18.719 0.281 -21.935 1.00 71.31 118 LYS A N 1
ATOM 946 C CA . LYS A 1 118 ? 17.792 0.102 -20.818 1.00 71.31 118 LYS A CA 1
ATOM 947 C C . LYS A 1 118 ? 16.715 1.161 -20.991 1.00 71.31 118 LYS A C 1
ATOM 949 O O . LYS A 1 118 ? 17.036 2.342 -20.968 1.00 71.31 118 LYS A O 1
ATOM 954 N N . ARG A 1 119 ? 15.450 0.753 -21.135 1.00 80.12 119 ARG A N 1
ATOM 955 C CA . ARG A 1 119 ? 14.338 1.707 -21.081 1.00 80.12 119 ARG A CA 1
ATOM 956 C C . ARG A 1 119 ? 14.431 2.465 -19.757 1.00 80.12 119 ARG A C 1
ATOM 958 O O . ARG A 1 119 ? 14.356 1.855 -18.688 1.00 80.12 119 ARG A O 1
ATOM 965 N N . VAL A 1 120 ? 14.615 3.770 -19.852 1.00 86.25 120 VAL A N 1
ATOM 966 C CA . VAL A 1 120 ? 14.513 4.721 -18.748 1.00 86.25 120 VAL A CA 1
ATOM 967 C C . VAL A 1 120 ? 13.216 5.489 -18.964 1.00 86.25 120 VAL A C 1
ATOM 969 O O . VAL A 1 120 ? 12.785 5.639 -20.104 1.00 86.25 120 VAL A O 1
ATOM 972 N N . LEU A 1 121 ? 12.562 5.892 -17.876 1.00 88.25 121 LEU A N 1
ATOM 973 C CA . LEU A 1 121 ? 11.389 6.752 -17.993 1.00 88.25 121 LEU A CA 1
ATOM 974 C C . LEU A 1 121 ? 11.822 8.144 -18.430 1.00 88.25 121 LEU A C 1
ATOM 976 O O . LEU A 1 121 ? 12.813 8.658 -17.907 1.00 88.25 121 LEU A O 1
ATOM 980 N N . THR A 1 122 ? 11.070 8.753 -19.337 1.00 92.75 122 THR A N 1
ATOM 981 C CA . THR A 1 122 ? 11.182 10.197 -19.563 1.00 92.75 122 THR A CA 1
ATOM 982 C C . THR A 1 122 ? 10.681 10.960 -18.330 1.00 92.75 122 THR A C 1
ATOM 984 O O . THR A 1 122 ? 9.983 10.403 -17.475 1.00 92.75 122 THR A O 1
ATOM 987 N N . ALA A 1 123 ? 11.026 12.246 -18.221 1.00 93.50 123 ALA A N 1
ATOM 988 C CA . ALA A 1 123 ? 10.526 13.094 -17.136 1.00 93.50 123 ALA A CA 1
ATOM 989 C C . ALA A 1 123 ? 8.987 13.169 -17.131 1.00 93.50 123 ALA A C 1
ATOM 991 O O . ALA A 1 123 ? 8.371 13.130 -16.067 1.00 93.50 123 ALA A O 1
ATOM 992 N N . GLU A 1 124 ? 8.371 13.198 -18.315 1.00 95.38 124 GLU A N 1
ATOM 993 C CA . GLU A 1 124 ? 6.916 13.195 -18.495 1.00 95.38 124 GLU A CA 1
ATOM 994 C C . GLU A 1 124 ? 6.285 11.870 -18.047 1.00 95.38 124 GLU A C 1
ATOM 996 O O . GLU A 1 124 ? 5.318 11.873 -17.285 1.00 95.38 124 GLU A O 1
ATOM 1001 N N . GLU A 1 125 ? 6.862 10.728 -18.443 1.00 93.56 125 GLU A N 1
ATOM 1002 C CA . GLU A 1 125 ? 6.392 9.410 -17.999 1.00 93.56 125 GLU A CA 1
ATOM 1003 C C . GLU A 1 125 ? 6.511 9.257 -16.473 1.00 93.56 125 GLU A C 1
ATOM 1005 O O . GLU A 1 125 ? 5.620 8.701 -15.827 1.00 93.56 125 GLU A O 1
ATOM 1010 N N . GLU A 1 126 ? 7.606 9.738 -15.873 1.00 96.00 126 GLU A N 1
ATOM 1011 C CA . GLU A 1 126 ? 7.791 9.712 -14.420 1.00 96.00 126 GLU A CA 1
ATOM 1012 C C . GLU A 1 126 ? 6.773 10.609 -13.702 1.00 96.00 126 GLU A C 1
ATOM 1014 O O . GLU A 1 126 ? 6.170 10.167 -12.719 1.00 96.00 126 GLU A O 1
ATOM 1019 N N . ALA A 1 127 ? 6.524 11.818 -14.212 1.00 96.56 127 ALA A N 1
ATOM 1020 C CA . ALA A 1 127 ? 5.521 12.728 -13.669 1.00 96.56 127 ALA A CA 1
ATOM 1021 C C . ALA A 1 127 ? 4.109 12.124 -13.729 1.00 96.56 127 ALA A C 1
ATOM 1023 O O . ALA A 1 127 ? 3.395 12.149 -12.725 1.00 96.56 127 ALA A O 1
ATOM 1024 N N . GLU A 1 128 ? 3.729 11.507 -14.850 1.00 97.62 128 GLU A N 1
ATOM 1025 C CA . GLU A 1 128 ? 2.421 10.861 -15.012 1.00 97.62 128 GLU A CA 1
ATOM 1026 C C . GLU A 1 128 ? 2.270 9.632 -14.100 1.00 97.62 128 GLU A C 1
ATOM 1028 O O . GLU A 1 128 ? 1.231 9.441 -13.460 1.00 97.62 128 GLU A O 1
ATOM 1033 N N . VAL A 1 129 ? 3.324 8.819 -13.951 1.00 97.50 129 VAL A N 1
ATOM 1034 C CA . VAL A 1 129 ? 3.345 7.706 -12.986 1.00 97.50 129 VAL A CA 1
ATOM 1035 C C . VAL A 1 129 ? 3.115 8.207 -11.559 1.00 97.50 129 VAL A C 1
ATOM 1037 O O . VAL A 1 129 ? 2.337 7.604 -10.811 1.00 97.50 129 VAL A O 1
ATOM 1040 N N . ILE A 1 130 ? 3.806 9.281 -11.164 1.00 97.38 130 ILE A N 1
ATOM 1041 C CA . ILE A 1 130 ? 3.683 9.862 -9.825 1.00 97.38 130 ILE A CA 1
ATOM 1042 C C . ILE A 1 130 ? 2.282 10.441 -9.637 1.00 97.38 130 ILE A C 1
ATOM 1044 O O . ILE A 1 130 ? 1.653 10.133 -8.627 1.00 97.38 130 ILE A O 1
ATOM 1048 N N . LYS A 1 131 ? 1.771 11.205 -10.608 1.00 97.38 131 LYS A N 1
ATOM 1049 C CA . LYS A 1 131 ? 0.424 11.787 -10.593 1.00 97.38 131 LYS A CA 1
ATOM 1050 C C . LYS A 1 131 ? -0.641 10.716 -10.369 1.00 97.38 131 LYS A C 1
ATOM 1052 O O . LYS A 1 131 ? -1.316 10.747 -9.348 1.00 97.38 131 LYS A O 1
ATOM 1057 N N . ARG A 1 132 ? -0.698 9.679 -11.214 1.00 97.12 132 ARG A N 1
ATOM 1058 C CA . ARG A 1 132 ? -1.676 8.589 -11.037 1.00 97.12 132 ARG A CA 1
ATOM 1059 C C . ARG A 1 132 ? -1.534 7.889 -9.693 1.00 97.12 132 ARG A C 1
ATOM 1061 O O . ARG A 1 132 ? -2.528 7.517 -9.077 1.00 97.12 132 ARG A O 1
ATOM 1068 N N . TYR A 1 133 ? -0.301 7.670 -9.225 1.00 96.12 133 TYR A N 1
ATOM 1069 C CA . TYR A 1 133 ? -0.088 7.058 -7.914 1.00 96.12 133 TYR A CA 1
ATOM 1070 C C . TYR A 1 133 ? -0.635 7.938 -6.785 1.00 96.12 133 TYR A C 1
ATOM 1072 O O . TYR A 1 133 ? -1.221 7.395 -5.848 1.00 96.12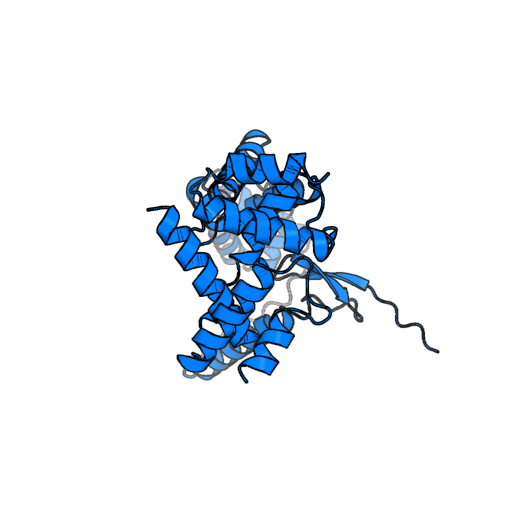 133 TYR A O 1
ATOM 1080 N N . ARG A 1 134 ? -0.440 9.259 -6.867 1.00 94.75 134 ARG A N 1
ATOM 1081 C CA . ARG A 1 134 ? -0.979 10.225 -5.906 1.00 94.75 134 ARG A CA 1
ATOM 1082 C C . ARG A 1 134 ? -2.499 10.207 -5.907 1.00 94.75 134 ARG A C 1
ATOM 1084 O O . ARG A 1 134 ? -3.059 10.002 -4.838 1.00 94.75 134 ARG A O 1
ATOM 1091 N N . ASP A 1 135 ? -3.126 10.269 -7.078 1.00 94.06 135 ASP A N 1
ATOM 1092 C CA . ASP A 1 135 ? -4.585 10.249 -7.220 1.00 94.06 135 ASP A CA 1
ATOM 1093 C C . ASP A 1 135 ? -5.200 9.010 -6.547 1.00 94.06 135 ASP A C 1
ATOM 1095 O O . ASP A 1 135 ? -6.167 9.112 -5.797 1.00 94.06 135 ASP A O 1
ATOM 1099 N N . TYR A 1 136 ? -4.598 7.827 -6.729 1.00 93.75 136 TYR A N 1
ATOM 1100 C CA . TYR A 1 136 ? -5.055 6.612 -6.043 1.00 93.75 136 TYR A CA 1
ATOM 1101 C C . TYR A 1 136 ? -4.939 6.686 -4.511 1.00 93.75 136 TYR A C 1
ATOM 1103 O O . TYR A 1 136 ? -5.700 6.021 -3.810 1.00 93.75 136 TYR A O 1
ATOM 1111 N N . VAL A 1 137 ? -3.947 7.400 -3.972 1.00 91.81 137 VAL A N 1
ATOM 1112 C CA . VAL A 1 137 ? -3.792 7.561 -2.516 1.00 91.81 137 VAL A CA 1
ATOM 1113 C C . VAL A 1 137 ? -4.761 8.615 -1.991 1.00 91.81 137 VAL A C 1
ATOM 1115 O O . VAL A 1 137 ? -5.422 8.363 -0.992 1.00 91.81 137 VAL A O 1
ATOM 1118 N N . GLU A 1 138 ? -4.882 9.746 -2.682 1.00 90.56 138 GLU A N 1
ATOM 1119 C CA . GLU A 1 138 ? -5.791 10.843 -2.336 1.00 90.56 138 GLU A CA 1
ATOM 1120 C C . GLU A 1 138 ? -7.261 10.388 -2.375 1.00 90.56 138 GLU A C 1
ATOM 1122 O O . GLU A 1 138 ? -8.032 10.754 -1.497 1.00 90.56 138 GLU A O 1
ATOM 1127 N N . ARG A 1 139 ? -7.644 9.507 -3.311 1.00 89.25 139 ARG A N 1
ATOM 1128 C CA . ARG A 1 139 ? -8.989 8.898 -3.361 1.00 89.25 139 ARG A CA 1
ATOM 1129 C C . ARG A 1 139 ? -9.179 7.691 -2.437 1.00 89.25 139 ARG A C 1
ATOM 1131 O O . ARG A 1 139 ? -10.240 7.075 -2.451 1.00 89.25 139 ARG A O 1
ATOM 1138 N N . MET A 1 140 ? -8.148 7.287 -1.689 1.00 87.44 140 MET A N 1
ATOM 1139 C CA . MET A 1 140 ? -8.128 6.041 -0.900 1.00 87.44 140 MET A CA 1
ATOM 1140 C C . MET A 1 140 ? -8.444 4.773 -1.720 1.00 87.44 140 MET A C 1
ATOM 1142 O O . MET A 1 140 ? -8.748 3.709 -1.181 1.00 87.44 140 MET A O 1
ATOM 1146 N N . GLU A 1 141 ? -8.289 4.849 -3.040 1.00 88.81 141 GLU A N 1
ATOM 1147 C CA . GLU A 1 141 ? -8.675 3.811 -3.985 1.00 88.81 141 GLU A CA 1
ATOM 1148 C C . GLU A 1 141 ? -7.597 2.719 -4.077 1.00 88.81 141 GLU A C 1
ATOM 1150 O O . GLU A 1 141 ? -6.384 2.978 -4.136 1.00 88.81 141 GLU A O 1
ATOM 1155 N N . ARG A 1 142 ? -8.033 1.454 -4.090 1.00 87.31 142 ARG A N 1
ATOM 1156 C CA . ARG A 1 142 ? -7.150 0.280 -4.053 1.00 87.31 142 ARG A CA 1
ATOM 1157 C C . ARG A 1 142 ? -7.543 -0.754 -5.112 1.00 87.31 142 ARG A C 1
ATOM 1159 O O . ARG A 1 142 ? -8.272 -1.696 -4.811 1.00 87.31 142 ARG A O 1
ATOM 1166 N N . PRO A 1 143 ? -6.983 -0.661 -6.332 1.00 88.88 143 PRO A N 1
ATOM 1167 C CA . PRO A 1 143 ? -7.231 -1.651 -7.376 1.00 88.88 143 PRO A CA 1
ATOM 1168 C C . PRO A 1 143 ? -6.819 -3.066 -6.950 1.00 88.88 143 PRO A C 1
ATOM 1170 O O . PRO A 1 143 ? -5.766 -3.249 -6.327 1.00 88.88 143 PRO A O 1
ATOM 1173 N N . CYS A 1 144 ? -7.562 -4.095 -7.375 1.00 83.06 144 CYS A N 1
ATOM 1174 C CA . CYS A 1 144 ? -7.297 -5.492 -6.998 1.00 83.06 144 CYS A CA 1
ATOM 1175 C C . CYS A 1 144 ? -5.880 -5.963 -7.375 1.00 83.06 144 CYS A C 1
ATOM 1177 O O . CYS A 1 144 ? -5.235 -6.695 -6.616 1.00 83.06 144 CYS A O 1
ATOM 1179 N N . ALA A 1 145 ? -5.344 -5.520 -8.517 1.00 85.06 145 ALA A N 1
ATOM 1180 C CA . ALA A 1 145 ? -3.970 -5.820 -8.932 1.00 85.06 145 ALA A CA 1
ATOM 1181 C C . ALA A 1 145 ? -2.911 -5.058 -8.103 1.00 85.06 145 ALA A C 1
ATOM 1183 O O . ALA A 1 145 ? -1.763 -5.498 -7.998 1.00 85.06 145 ALA A O 1
ATOM 1184 N N . GLY A 1 146 ? -3.302 -3.956 -7.461 1.00 89.56 146 GLY A N 1
ATOM 1185 C CA . GLY A 1 146 ? -2.452 -2.995 -6.764 1.00 89.56 146 GLY A CA 1
ATOM 1186 C C . GLY A 1 146 ? -2.113 -1.785 -7.640 1.00 89.56 146 GLY A C 1
ATOM 1187 O O . GLY A 1 146 ? -1.879 -1.925 -8.841 1.00 89.56 146 GLY A O 1
ATOM 1188 N N . ARG A 1 147 ? -2.026 -0.597 -7.027 1.00 93.75 147 ARG A N 1
ATOM 1189 C CA . ARG A 1 147 ? -1.839 0.703 -7.710 1.00 93.75 147 ARG A CA 1
ATOM 1190 C C . ARG A 1 147 ? -0.703 0.687 -8.740 1.00 93.75 147 ARG A C 1
ATOM 1192 O O . ARG A 1 147 ? -0.922 0.917 -9.919 1.00 93.75 147 ARG A O 1
ATOM 1199 N N . ARG A 1 148 ? 0.505 0.281 -8.326 1.00 94.44 148 ARG A N 1
ATOM 1200 C CA . ARG A 1 148 ? 1.695 0.228 -9.204 1.00 94.44 148 ARG A CA 1
ATOM 1201 C C . ARG A 1 148 ? 1.550 -0.740 -10.383 1.00 94.44 148 ARG A C 1
ATOM 1203 O O . ARG A 1 148 ? 2.085 -0.473 -11.450 1.00 94.44 148 ARG A O 1
ATOM 1210 N N . LYS A 1 149 ? 0.875 -1.882 -10.195 1.00 93.69 149 LYS A N 1
ATOM 1211 C CA . LYS A 1 149 ? 0.649 -2.850 -11.285 1.00 93.69 149 LYS A CA 1
ATOM 1212 C C . LYS A 1 149 ? -0.393 -2.340 -12.274 1.00 93.69 149 LYS A C 1
ATOM 1214 O O . LYS A 1 149 ? -0.240 -2.578 -13.464 1.00 93.69 149 LYS A O 1
ATOM 1219 N N . THR A 1 150 ? -1.403 -1.643 -11.767 1.00 96.19 150 THR A N 1
ATOM 1220 C CA . THR A 1 150 ? -2.455 -1.012 -12.571 1.00 96.19 150 THR A CA 1
ATOM 1221 C C . THR A 1 150 ? -1.847 0.090 -13.437 1.00 96.19 150 THR A C 1
ATOM 1223 O O . THR A 1 150 ? -1.868 -0.033 -14.650 1.00 96.19 150 THR A O 1
ATOM 1226 N N . ILE A 1 151 ? -1.098 1.025 -12.838 1.00 95.75 151 ILE A N 1
ATOM 1227 C CA . ILE A 1 151 ? -0.365 2.078 -13.571 1.00 95.75 151 ILE A CA 1
ATOM 1228 C C . ILE A 1 151 ? 0.572 1.493 -14.640 1.00 95.75 151 ILE A C 1
ATOM 1230 O O . ILE A 1 151 ? 0.604 1.969 -15.769 1.00 95.75 151 ILE A O 1
ATOM 1234 N N . ALA A 1 152 ? 1.325 0.440 -14.304 1.00 94.06 152 ALA A N 1
ATOM 1235 C CA . ALA A 1 152 ? 2.219 -0.222 -15.257 1.00 94.06 152 ALA A CA 1
ATOM 1236 C C . ALA A 1 152 ? 1.472 -0.811 -16.465 1.00 94.06 152 ALA A C 1
ATOM 1238 O O . ALA A 1 152 ? 1.975 -0.752 -17.586 1.00 94.06 152 ALA A O 1
ATOM 1239 N N . LYS A 1 153 ? 0.282 -1.379 -16.236 1.00 94.31 153 LYS A N 1
ATOM 1240 C CA . LYS A 1 153 ? -0.583 -1.902 -17.295 1.00 94.31 153 LYS A CA 1
ATOM 1241 C C . LYS A 1 153 ? -1.133 -0.762 -18.154 1.00 94.31 153 LYS A C 1
ATOM 1243 O O . LYS A 1 153 ? -1.002 -0.834 -19.369 1.00 94.31 153 LYS A O 1
ATOM 1248 N N . ASP A 1 154 ? -1.689 0.271 -17.526 1.00 94.69 154 ASP A N 1
ATOM 1249 C CA . ASP A 1 154 ? -2.395 1.357 -18.216 1.00 94.69 154 ASP A CA 1
ATOM 1250 C C . ASP A 1 154 ? -1.459 2.213 -19.075 1.00 94.69 154 ASP A C 1
ATOM 1252 O O . ASP A 1 154 ? -1.835 2.636 -20.161 1.00 94.69 154 ASP A O 1
ATOM 1256 N N . LEU A 1 155 ? -0.230 2.446 -18.606 1.00 93.38 155 LEU A N 1
ATOM 1257 C CA . LEU A 1 155 ? 0.774 3.239 -19.323 1.00 93.38 155 LEU A CA 1
ATOM 1258 C C . LEU A 1 155 ? 1.686 2.391 -20.225 1.00 93.38 155 LEU A C 1
ATOM 1260 O O . LEU A 1 155 ? 2.620 2.918 -20.822 1.00 93.38 155 LEU A O 1
ATOM 1264 N N . ALA A 1 156 ? 1.487 1.068 -20.285 1.00 91.38 156 ALA A N 1
ATOM 1265 C CA . ALA A 1 156 ? 2.393 0.137 -20.968 1.00 91.38 156 ALA A CA 1
ATOM 1266 C C . ALA A 1 156 ? 3.881 0.314 -20.562 1.00 91.38 156 ALA A C 1
ATOM 1268 O O . ALA A 1 156 ? 4.816 0.180 -21.364 1.00 91.38 156 ALA A O 1
ATOM 1269 N N . ILE A 1 157 ? 4.120 0.600 -19.278 1.00 91.06 157 ILE A N 1
ATOM 1270 C CA . ILE A 1 157 ? 5.450 0.790 -18.685 1.00 91.06 157 ILE A CA 1
ATOM 1271 C C . ILE A 1 157 ? 5.846 -0.469 -17.894 1.00 91.06 157 ILE A C 1
ATOM 1273 O O . ILE A 1 157 ? 5.042 -1.005 -17.129 1.00 91.06 157 ILE A O 1
ATOM 1277 N N . PRO A 1 158 ? 7.107 -0.944 -17.972 1.00 90.19 158 PRO A N 1
ATOM 1278 C CA . PRO A 1 158 ? 7.590 -2.015 -17.115 1.00 90.19 158 PRO A CA 1
ATOM 1279 C C . PRO A 1 158 ? 7.366 -1.713 -15.630 1.00 90.19 158 PRO A C 1
ATOM 1281 O O . PRO A 1 158 ? 7.846 -0.711 -15.104 1.00 90.19 158 PRO A O 1
ATOM 1284 N N . PHE A 1 159 ? 6.732 -2.646 -14.914 1.00 89.50 159 PHE A N 1
ATOM 1285 C CA . PHE A 1 159 ? 6.429 -2.517 -13.482 1.00 89.50 159 PHE A CA 1
ATOM 1286 C C . PHE A 1 159 ? 7.624 -2.067 -12.625 1.00 89.50 159 PHE A C 1
ATOM 1288 O O . PHE A 1 159 ? 7.454 -1.300 -11.681 1.00 89.50 159 PHE A O 1
ATOM 1295 N N . ARG A 1 160 ? 8.841 -2.527 -12.950 1.00 89.56 160 ARG A N 1
ATOM 1296 C CA . ARG A 1 160 ? 10.062 -2.133 -12.230 1.00 89.56 160 ARG A CA 1
ATOM 1297 C C . ARG A 1 160 ? 10.332 -0.631 -12.323 1.00 89.56 160 ARG A C 1
ATOM 1299 O O . ARG A 1 160 ? 10.725 -0.046 -11.324 1.00 89.56 160 ARG A O 1
ATOM 1306 N N . LEU A 1 161 ? 10.097 -0.016 -13.482 1.00 90.19 161 LEU A N 1
ATOM 1307 C CA . LEU A 1 161 ? 10.293 1.421 -13.672 1.00 90.19 161 LEU A CA 1
ATOM 1308 C C . LEU A 1 161 ? 9.254 2.223 -12.887 1.00 90.19 161 LEU A C 1
ATOM 1310 O O . LEU A 1 161 ? 9.629 3.128 -12.148 1.00 90.19 161 LEU A O 1
ATOM 1314 N N . VAL A 1 162 ? 7.984 1.805 -12.936 1.00 94.12 162 VAL A N 1
ATOM 1315 C CA . VAL A 1 162 ? 6.909 2.390 -12.113 1.00 94.12 162 VAL A CA 1
ATOM 1316 C C . VAL A 1 162 ? 7.243 2.296 -10.622 1.00 94.12 162 VAL A C 1
ATOM 1318 O O . VAL A 1 162 ? 7.125 3.270 -9.882 1.00 94.12 162 VAL A O 1
ATOM 1321 N N . ALA A 1 163 ? 7.687 1.125 -10.158 1.00 92.12 163 ALA A N 1
ATOM 1322 C CA . ALA A 1 163 ? 8.051 0.922 -8.761 1.00 92.12 163 ALA A CA 1
ATOM 1323 C C . ALA A 1 163 ? 9.222 1.820 -8.331 1.00 92.12 163 ALA A C 1
ATOM 1325 O O . ALA A 1 163 ? 9.162 2.394 -7.243 1.00 92.12 163 ALA A O 1
ATOM 1326 N N . SER A 1 164 ? 10.243 1.963 -9.180 1.00 92.62 164 SER A N 1
ATOM 1327 C CA . SER A 1 164 ? 11.397 2.831 -8.930 1.00 92.62 164 SER A CA 1
ATOM 1328 C C . SER A 1 164 ? 11.023 4.312 -8.893 1.00 92.62 164 SER A C 1
ATOM 1330 O O . SER A 1 164 ? 11.430 4.989 -7.953 1.00 92.62 164 SER A O 1
ATOM 1332 N N . ALA A 1 165 ? 10.217 4.801 -9.842 1.00 94.75 165 ALA A N 1
ATOM 1333 C CA . ALA A 1 165 ? 9.736 6.187 -9.870 1.00 94.75 165 ALA A CA 1
ATOM 1334 C C . ALA A 1 165 ? 8.959 6.540 -8.593 1.00 94.75 165 ALA A C 1
ATOM 1336 O O . ALA A 1 165 ? 9.317 7.462 -7.862 1.00 94.75 165 ALA A O 1
ATOM 1337 N N . VAL A 1 166 ? 7.971 5.712 -8.232 1.00 95.19 166 VAL A N 1
ATOM 1338 C CA . VAL A 1 166 ? 7.202 5.901 -6.992 1.00 95.19 166 VAL A CA 1
ATOM 1339 C C . VAL A 1 166 ? 8.109 5.844 -5.759 1.00 95.19 166 VAL A C 1
ATOM 1341 O O . VAL A 1 166 ? 7.871 6.554 -4.787 1.00 95.19 166 VAL A O 1
ATOM 1344 N N . GLN A 1 167 ? 9.133 4.987 -5.752 1.00 92.88 167 GLN A N 1
ATOM 1345 C CA . GLN A 1 167 ? 10.053 4.894 -4.620 1.00 92.88 167 GLN A CA 1
ATOM 1346 C C . GLN A 1 167 ? 10.961 6.123 -4.501 1.00 92.88 167 GLN A C 1
ATOM 1348 O O . GLN A 1 167 ? 11.200 6.566 -3.379 1.00 92.88 167 GLN A O 1
ATOM 1353 N N . ARG A 1 168 ? 11.451 6.671 -5.620 1.00 93.44 168 ARG A N 1
ATOM 1354 C CA . ARG A 1 168 ? 12.217 7.925 -5.637 1.00 93.44 168 ARG A CA 1
ATOM 1355 C C . ARG A 1 168 ? 11.381 9.070 -5.091 1.00 93.44 168 ARG A C 1
ATOM 1357 O O . ARG A 1 168 ? 11.810 9.707 -4.140 1.00 93.44 168 ARG A O 1
ATOM 1364 N N . TRP A 1 169 ? 10.163 9.235 -5.598 1.00 94.38 169 TRP A N 1
ATOM 1365 C CA . TRP A 1 169 ? 9.228 10.233 -5.086 1.00 94.38 169 TRP A CA 1
ATOM 1366 C C . TRP A 1 169 ? 8.945 10.051 -3.588 1.00 94.38 169 TRP A C 1
ATOM 1368 O O . TRP A 1 169 ? 9.050 10.992 -2.816 1.00 94.38 169 TRP A O 1
ATOM 1378 N N . LYS A 1 170 ? 8.700 8.825 -3.108 1.00 90.88 170 LYS A N 1
ATOM 1379 C CA . LYS A 1 170 ? 8.493 8.586 -1.665 1.00 90.88 170 LYS A CA 1
ATOM 1380 C C . LYS A 1 170 ? 9.672 9.007 -0.785 1.00 90.88 170 LYS A C 1
ATOM 1382 O O . LYS A 1 170 ? 9.445 9.289 0.386 1.00 90.88 170 LYS A O 1
ATOM 1387 N N . ARG A 1 171 ? 10.904 9.008 -1.309 1.00 90.62 171 ARG A N 1
ATOM 1388 C CA . ARG A 1 171 ? 12.101 9.456 -0.578 1.00 90.62 171 ARG A CA 1
ATOM 1389 C C . ARG A 1 171 ? 12.189 10.978 -0.460 1.00 90.62 171 ARG A C 1
ATOM 1391 O O . ARG A 1 171 ? 12.915 11.442 0.406 1.00 90.62 171 ARG A O 1
ATOM 1398 N N . THR A 1 172 ? 11.472 11.736 -1.291 1.00 91.94 172 THR A N 1
ATOM 1399 C CA . THR A 1 172 ? 11.408 13.203 -1.182 1.00 91.94 172 THR A CA 1
ATOM 1400 C C . THR A 1 172 ? 10.378 13.665 -0.149 1.00 91.94 172 THR A C 1
ATOM 1402 O O . THR A 1 172 ? 10.312 14.848 0.161 1.00 91.94 172 THR A O 1
ATOM 1405 N N . LEU A 1 173 ? 9.547 12.753 0.364 1.00 89.94 173 LEU A N 1
ATOM 1406 C CA . LEU A 1 173 ? 8.514 13.041 1.357 1.00 89.94 173 LEU A CA 1
ATOM 1407 C C . LEU A 1 173 ? 9.032 12.772 2.769 1.00 89.94 173 LEU A C 1
ATOM 1409 O O . LEU A 1 173 ? 9.848 11.868 2.970 1.00 89.94 173 LEU A O 1
ATOM 1413 N N . ARG A 1 174 ? 8.472 13.471 3.764 1.00 88.12 174 ARG A N 1
ATOM 1414 C CA . ARG A 1 174 ? 8.720 13.126 5.167 1.00 88.12 174 ARG A CA 1
ATOM 1415 C C . ARG A 1 174 ? 8.228 11.698 5.475 1.00 88.12 174 ARG A C 1
ATOM 1417 O O . ARG A 1 174 ? 7.109 11.338 5.083 1.00 88.12 174 ARG A O 1
ATOM 1424 N N . PRO A 1 175 ? 9.040 10.865 6.145 1.00 86.62 175 PRO A N 1
ATOM 1425 C CA . PRO A 1 175 ? 8.650 9.523 6.564 1.00 86.62 175 PRO A CA 1
ATOM 1426 C C . PRO A 1 175 ? 7.411 9.511 7.473 1.00 86.62 175 PRO A C 1
ATOM 1428 O O . PRO A 1 175 ? 7.200 10.398 8.297 1.00 86.62 175 PRO A O 1
ATOM 1431 N N . VAL A 1 176 ? 6.599 8.458 7.353 1.00 87.19 176 VAL A N 1
ATOM 1432 C CA . VAL A 1 176 ? 5.458 8.203 8.265 1.00 87.19 176 VAL A CA 1
ATOM 1433 C C . VAL A 1 176 ? 5.961 7.624 9.584 1.00 87.19 176 VAL A C 1
ATOM 1435 O O . VAL A 1 176 ? 5.331 7.743 10.628 1.00 87.19 176 VAL A O 1
ATOM 1438 N N . GLU A 1 177 ? 7.123 6.982 9.529 1.00 87.06 177 GLU A N 1
ATOM 1439 C CA . GLU A 1 177 ? 7.809 6.374 10.654 1.00 87.06 177 GLU A CA 1
ATOM 1440 C C . GLU A 1 177 ? 8.179 7.399 11.736 1.00 87.06 177 GLU A C 1
ATOM 1442 O O . GLU A 1 177 ? 8.237 7.022 12.902 1.00 87.06 177 GLU A O 1
ATOM 1447 N N . GLU A 1 178 ? 8.340 8.673 11.363 1.00 89.19 178 GLU A N 1
ATOM 1448 C CA . GLU A 1 178 ? 8.591 9.801 12.272 1.00 89.19 178 GLU A CA 1
ATOM 1449 C C . GLU A 1 178 ? 7.361 10.213 13.094 1.00 89.19 178 GLU A C 1
ATOM 1451 O O . GLU A 1 178 ? 7.513 10.909 14.093 1.00 89.19 178 GLU A O 1
ATOM 1456 N N . LEU A 1 179 ? 6.150 9.783 12.712 1.00 89.19 179 LEU A N 1
ATOM 1457 C CA . LEU A 1 179 ? 4.948 10.100 13.481 1.00 89.19 179 LEU A CA 1
ATOM 1458 C C . LEU A 1 179 ? 4.996 9.417 14.847 1.00 89.19 179 LEU A C 1
ATOM 1460 O O . LEU A 1 179 ? 5.090 8.180 14.911 1.00 89.19 179 LEU A O 1
ATOM 1464 N N . THR A 1 180 ? 4.838 10.206 15.912 1.00 91.31 180 THR A N 1
ATOM 1465 C CA . THR A 1 180 ? 4.694 9.688 17.275 1.00 91.31 180 THR A CA 1
ATOM 1466 C C . THR A 1 180 ? 3.400 8.896 17.418 1.00 91.31 180 THR A C 1
ATOM 1468 O O . THR A 1 180 ? 2.494 8.936 16.576 1.00 91.31 180 THR A O 1
ATOM 1471 N N . ARG A 1 181 ? 3.296 8.139 18.507 1.00 89.50 181 ARG A N 1
ATOM 1472 C CA . ARG A 1 181 ? 2.098 7.356 18.789 1.00 89.50 181 ARG A CA 1
ATOM 1473 C C . ARG A 1 181 ? 0.878 8.252 19.008 1.00 89.50 181 ARG A C 1
ATOM 1475 O O . ARG A 1 181 ? -0.206 7.931 18.529 1.00 89.50 181 ARG A O 1
ATOM 1482 N N . GLU A 1 182 ? 1.079 9.369 19.690 1.00 90.81 182 GLU A N 1
ATOM 1483 C CA . GLU A 1 182 ? 0.078 10.393 19.965 1.00 90.81 182 GLU A CA 1
ATOM 1484 C C . GLU A 1 182 ? -0.381 11.035 18.658 1.00 90.81 182 GLU A C 1
ATOM 1486 O O . GLU A 1 182 ? -1.577 11.123 18.418 1.00 90.81 182 GLU A O 1
ATOM 1491 N N . GLN A 1 183 ? 0.545 11.387 17.761 1.00 92.31 183 GLN A N 1
ATOM 1492 C CA . GLN A 1 183 ? 0.199 11.940 16.448 1.00 92.31 183 GLN A CA 1
ATOM 1493 C C . GLN A 1 183 ? -0.630 10.957 15.617 1.00 92.31 183 GLN A C 1
ATOM 1495 O O . GLN A 1 183 ? -1.667 11.330 15.076 1.00 92.31 183 GLN A O 1
ATOM 1500 N N . ARG A 1 184 ? -0.227 9.681 15.553 1.00 92.69 184 ARG A N 1
ATOM 1501 C CA . ARG A 1 184 ? -0.989 8.632 14.850 1.00 92.69 184 ARG A CA 1
ATOM 1502 C C . ARG A 1 184 ? -2.394 8.465 15.415 1.00 92.69 184 ARG A C 1
ATOM 1504 O O . ARG A 1 184 ? -3.341 8.326 14.644 1.00 92.69 184 ARG A O 1
ATOM 1511 N N . PHE A 1 185 ? -2.509 8.501 16.742 1.00 93.00 185 PHE A N 1
ATOM 1512 C CA . PHE A 1 185 ? -3.789 8.456 17.433 1.00 93.00 185 PHE A CA 1
ATOM 1513 C C . PHE A 1 185 ? -4.666 9.660 17.084 1.00 93.00 185 PHE A C 1
ATOM 1515 O O . PHE A 1 185 ? -5.812 9.466 16.699 1.00 93.00 185 PHE A O 1
ATOM 1522 N N . GLN A 1 186 ? -4.131 10.881 17.152 1.00 92.62 186 GLN A N 1
ATOM 1523 C CA . GLN A 1 186 ? -4.891 12.096 16.848 1.00 92.62 186 GLN A CA 1
ATOM 1524 C C . GLN A 1 186 ? -5.326 12.166 15.381 1.00 92.62 186 GLN A C 1
ATOM 1526 O O . GLN A 1 186 ? -6.452 12.585 15.109 1.00 92.62 186 GLN A O 1
ATOM 1531 N N . ILE A 1 187 ? -4.484 11.708 14.443 1.00 94.06 187 ILE A N 1
ATOM 1532 C CA . ILE A 1 187 ? -4.873 11.572 13.032 1.00 94.06 187 ILE A CA 1
ATOM 1533 C C . ILE A 1 187 ? -6.050 10.604 12.915 1.00 94.06 187 ILE A C 1
ATOM 1535 O O . ILE A 1 187 ? -7.054 10.944 12.305 1.00 94.06 187 ILE A O 1
ATOM 1539 N N . GLU A 1 188 ? -5.935 9.405 13.494 1.00 93.88 188 GLU A N 1
ATOM 1540 C CA . GLU A 1 188 ? -6.962 8.362 13.388 1.00 93.88 188 GLU A CA 1
ATOM 1541 C C . GLU A 1 188 ? -8.282 8.790 14.047 1.00 93.88 188 GLU A C 1
ATOM 1543 O O . GLU A 1 188 ? -9.346 8.630 13.452 1.00 93.88 188 GLU A O 1
ATOM 1548 N N . LYS A 1 189 ? -8.209 9.40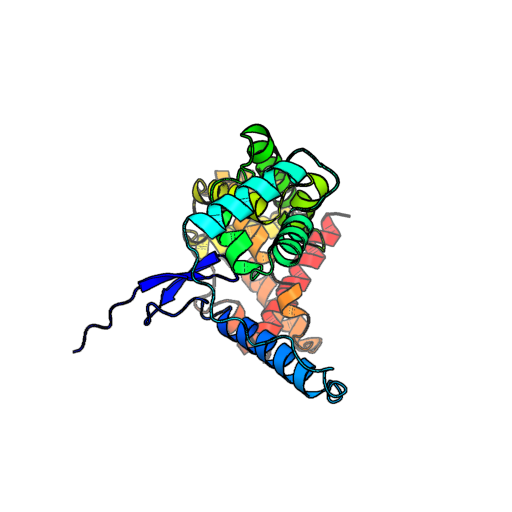8 15.232 1.00 93.31 189 LYS A N 1
ATOM 1549 C CA . LYS A 1 189 ? -9.353 9.956 15.969 1.00 93.31 189 LYS A CA 1
ATOM 1550 C C . LYS A 1 189 ? -10.061 11.057 15.184 1.00 93.31 189 LYS A C 1
ATOM 1552 O O . LYS A 1 189 ? -11.266 10.970 14.962 1.00 93.31 189 LYS A O 1
ATOM 1557 N N . THR A 1 190 ? -9.318 12.074 14.747 1.00 92.62 190 THR A N 1
ATOM 1558 C CA . THR A 1 190 ? -9.884 13.197 13.984 1.00 92.62 190 THR A CA 1
ATOM 1559 C C . THR A 1 190 ? -10.465 12.716 12.662 1.00 92.62 190 THR A C 1
ATOM 1561 O O . THR A 1 190 ? -11.572 13.113 12.311 1.00 92.62 190 THR A O 1
ATOM 1564 N N . TYR A 1 191 ? -9.764 11.806 11.979 1.00 93.19 191 TYR A N 1
ATOM 1565 C CA . TYR A 1 191 ? -10.226 11.202 10.737 1.00 93.19 191 TYR A CA 1
ATOM 1566 C C . TYR A 1 191 ? -11.580 10.522 10.911 1.00 93.19 191 TYR A C 1
ATOM 1568 O O . TYR A 1 191 ? -12.512 10.890 10.212 1.00 93.19 191 TYR A O 1
ATOM 1576 N N . PHE A 1 192 ? -11.725 9.581 11.851 1.00 90.81 192 PHE A N 1
ATOM 1577 C CA . PHE A 1 192 ? -12.992 8.859 12.001 1.00 90.81 192 PHE A CA 1
ATOM 1578 C C . PHE A 1 192 ? -14.137 9.738 12.497 1.00 90.81 192 PHE A C 1
ATOM 1580 O O . PHE A 1 192 ? -15.258 9.534 12.045 1.00 90.81 192 PHE A O 1
ATOM 1587 N N . ARG A 1 193 ? -13.863 10.729 13.353 1.00 91.44 193 ARG A N 1
ATOM 1588 C CA . ARG A 1 193 ? -14.874 11.704 13.783 1.00 91.44 193 ARG A CA 1
ATOM 1589 C C . ARG A 1 193 ? -15.402 12.526 12.603 1.00 91.44 193 ARG A C 1
ATOM 1591 O O . ARG A 1 193 ? -16.600 12.558 12.373 1.00 91.44 193 ARG A O 1
ATOM 1598 N N . LEU A 1 194 ? -14.516 13.141 11.818 1.00 89.06 194 LEU A N 1
ATOM 1599 C CA . LEU A 1 194 ? -14.937 13.963 10.675 1.00 89.06 194 LEU A CA 1
ATOM 1600 C C . LEU A 1 194 ? -15.524 13.119 9.531 1.00 89.06 194 LEU A C 1
ATOM 1602 O O . LEU A 1 194 ? -16.355 13.590 8.758 1.00 89.06 194 LEU A O 1
ATOM 1606 N N . LEU A 1 195 ? -15.139 11.843 9.441 1.00 86.88 195 LEU A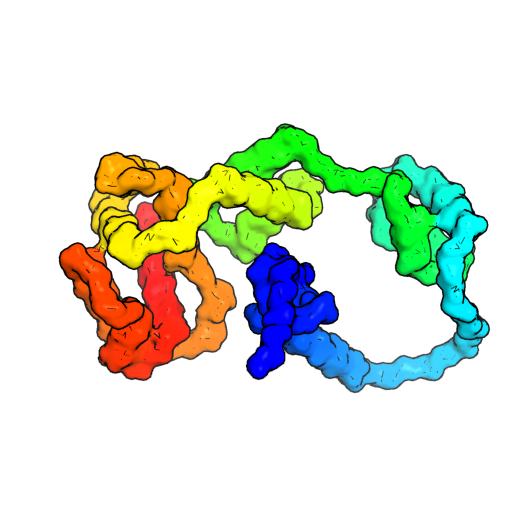 N 1
ATOM 1607 C CA . LEU A 1 195 ? -15.765 10.901 8.518 1.00 86.88 195 LEU A CA 1
ATOM 1608 C C . LEU A 1 195 ? -17.244 10.656 8.893 1.00 86.88 195 LEU A C 1
ATOM 1610 O O . LEU A 1 195 ? -18.079 10.578 7.998 1.00 86.88 195 LEU A O 1
ATOM 1614 N N . GLU A 1 196 ? -17.594 10.585 10.188 1.00 86.31 196 GLU A N 1
ATOM 1615 C CA . GLU A 1 196 ? -18.999 10.496 10.662 1.00 86.31 196 GLU A CA 1
ATOM 1616 C C . GLU A 1 196 ? -19.809 11.738 10.300 1.00 86.31 196 GLU A C 1
ATOM 1618 O O . GLU A 1 196 ? -20.971 11.632 9.914 1.00 86.31 196 GLU A O 1
ATOM 1623 N N . GLU A 1 197 ? -19.168 12.903 10.357 1.00 87.06 197 GLU A N 1
ATOM 1624 C CA . GLU A 1 197 ? -19.740 14.195 9.971 1.00 87.06 197 GLU A CA 1
ATOM 1625 C C . GLU A 1 197 ? -19.861 14.364 8.441 1.00 87.06 197 GLU A C 1
ATOM 1627 O O . GLU A 1 197 ? -20.327 15.398 7.967 1.00 87.06 197 GLU A O 1
ATOM 1632 N N . LYS A 1 198 ? -19.485 13.341 7.653 1.00 85.56 198 LYS A N 1
ATOM 1633 C CA . LYS A 1 198 ? -19.480 13.335 6.177 1.00 85.56 198 LYS A CA 1
ATOM 1634 C C . LYS A 1 198 ? -18.609 14.435 5.558 1.00 85.56 198 LYS A C 1
ATOM 1636 O O . LYS A 1 198 ? -18.840 14.851 4.423 1.00 85.56 198 LYS A O 1
ATOM 1641 N N . THR A 1 199 ? -17.586 14.886 6.277 1.00 86.12 199 THR A N 1
ATOM 1642 C CA . THR A 1 199 ? -16.627 15.869 5.775 1.00 86.12 199 THR A CA 1
ATOM 1643 C C . THR A 1 199 ? -15.789 15.268 4.634 1.00 86.12 199 THR A C 1
ATOM 1645 O O . THR A 1 199 ? -15.306 14.135 4.754 1.00 86.12 199 THR A O 1
ATOM 1648 N N . PRO A 1 200 ? -15.557 15.995 3.526 1.00 87.50 200 PRO A N 1
ATOM 1649 C CA . PRO A 1 200 ? -14.670 15.539 2.462 1.00 87.50 200 PRO A CA 1
ATOM 1650 C C . PRO A 1 200 ? -13.255 15.249 2.975 1.00 87.50 200 PRO A C 1
ATOM 1652 O O . PRO A 1 200 ? -12.679 16.031 3.727 1.00 87.50 200 PRO A O 1
ATOM 1655 N N . LEU A 1 201 ? -12.636 14.163 2.500 1.00 86.69 201 LEU A N 1
ATOM 1656 C CA . LEU A 1 201 ? -11.300 13.738 2.947 1.00 86.69 201 LEU A CA 1
ATOM 1657 C C . LEU A 1 201 ? -10.241 14.850 2.857 1.00 86.69 201 LEU A C 1
ATOM 1659 O O . LEU A 1 201 ? -9.364 14.938 3.712 1.00 86.69 201 LEU A O 1
ATOM 1663 N N . LYS A 1 202 ? -10.326 15.707 1.835 1.00 88.38 202 LYS A N 1
ATOM 1664 C CA . LYS A 1 202 ? -9.418 16.846 1.671 1.00 88.38 202 LYS A CA 1
ATOM 1665 C C . LYS A 1 202 ? -9.491 17.800 2.868 1.00 88.38 202 LYS A C 1
ATOM 1667 O O . LYS A 1 202 ? -8.458 18.112 3.447 1.00 88.38 202 LYS A O 1
ATOM 1672 N N . GLU A 1 203 ? -10.699 18.174 3.278 1.00 89.81 203 GLU A N 1
ATOM 1673 C CA . GLU A 1 203 ? -10.936 19.057 4.425 1.00 89.81 203 GLU A CA 1
ATOM 1674 C C . GLU A 1 203 ? -10.495 18.403 5.738 1.00 89.81 203 GLU A C 1
ATOM 1676 O O . GLU A 1 203 ? -9.901 19.066 6.581 1.00 89.81 203 GLU A O 1
ATOM 1681 N N . ILE A 1 204 ? -10.680 17.084 5.882 1.00 90.69 204 ILE A N 1
ATOM 1682 C CA . ILE A 1 204 ? -10.168 16.326 7.036 1.00 90.69 204 ILE A CA 1
ATOM 1683 C C . ILE A 1 204 ? -8.643 16.442 7.137 1.00 90.69 204 ILE A C 1
ATOM 1685 O O . ILE A 1 204 ? -8.096 16.655 8.218 1.00 90.69 204 ILE A O 1
ATOM 1689 N N . ILE A 1 205 ? -7.933 16.275 6.019 1.00 91.19 205 ILE A N 1
ATOM 1690 C CA . ILE A 1 205 ? -6.467 16.345 6.005 1.00 91.19 205 ILE A CA 1
ATOM 1691 C C . ILE A 1 205 ? -5.994 17.769 6.297 1.00 91.19 205 ILE A C 1
ATOM 1693 O O . ILE A 1 205 ? -5.022 17.933 7.036 1.00 91.19 205 ILE A O 1
ATOM 1697 N N . ASP A 1 206 ? -6.678 18.773 5.751 1.00 90.38 206 ASP A N 1
ATOM 1698 C CA . ASP A 1 206 ? -6.364 20.184 5.979 1.00 90.38 206 ASP A CA 1
ATOM 1699 C C . ASP A 1 206 ? -6.624 20.579 7.451 1.00 90.38 206 ASP A C 1
ATOM 1701 O O . ASP A 1 206 ? -5.791 21.247 8.069 1.00 90.38 206 ASP A O 1
ATOM 1705 N N . ASP A 1 207 ? -7.699 20.079 8.074 1.00 90.94 207 ASP A N 1
ATOM 1706 C CA . ASP A 1 207 ? -7.979 20.270 9.507 1.00 90.94 207 ASP A CA 1
ATOM 1707 C C . ASP A 1 207 ? -6.884 19.645 10.385 1.00 90.94 207 ASP A C 1
ATOM 1709 O O . ASP A 1 207 ? -6.343 20.288 11.287 1.00 90.94 207 ASP A O 1
ATOM 1713 N N . ILE A 1 208 ? -6.476 18.410 10.082 1.00 91.88 208 ILE A N 1
ATOM 1714 C CA . ILE A 1 208 ? -5.401 17.733 10.816 1.00 91.88 208 ILE A CA 1
ATOM 1715 C C . ILE A 1 208 ? -4.066 18.467 10.619 1.00 91.88 208 ILE A C 1
ATOM 1717 O O . ILE A 1 208 ? -3.330 18.669 11.586 1.00 91.88 208 ILE A O 1
ATOM 1721 N N . GLY A 1 209 ? -3.746 18.876 9.390 1.00 89.88 209 GLY A N 1
ATOM 1722 C CA . GLY A 1 209 ? -2.501 19.569 9.049 1.00 89.88 209 GLY A CA 1
ATOM 1723 C C . GLY A 1 209 ? -2.415 21.007 9.569 1.00 89.88 209 GLY A C 1
ATOM 1724 O O . GLY A 1 209 ? -1.318 21.512 9.777 1.00 89.88 209 GLY A O 1
ATOM 1725 N N . SER A 1 210 ? -3.544 21.674 9.818 1.00 88.44 210 SER A N 1
ATOM 1726 C CA . SER A 1 210 ? -3.549 22.999 10.455 1.00 88.44 210 SER A CA 1
ATOM 1727 C C . SER A 1 210 ? -3.312 22.913 11.967 1.00 88.44 210 SER A C 1
ATOM 1729 O O . SER A 1 210 ? -2.635 23.763 12.542 1.00 88.44 210 SER A O 1
ATOM 1731 N N . LYS A 1 211 ? -3.813 21.852 12.614 1.00 86.12 211 LYS A N 1
ATOM 1732 C CA . LYS A 1 211 ? -3.694 21.624 14.068 1.00 86.12 211 LYS A CA 1
ATOM 1733 C C . LYS A 1 211 ? -2.408 20.919 14.481 1.00 86.12 211 LYS A C 1
ATOM 1735 O O . LYS A 1 211 ? -2.017 20.959 15.646 1.00 86.12 211 LYS A O 1
ATOM 1740 N N . SER A 1 212 ? -1.762 20.236 13.548 1.00 79.19 212 SER A N 1
ATOM 1741 C CA . SER A 1 212 ? -0.527 19.501 13.779 1.00 79.19 212 SER A CA 1
ATOM 1742 C C . SER A 1 212 ? 0.456 19.884 12.687 1.00 79.19 212 SER A C 1
ATOM 1744 O O . SER A 1 212 ? 0.082 19.913 11.526 1.00 79.19 212 SER A O 1
ATOM 1746 N N . SER A 1 213 ? 1.715 20.167 13.018 1.00 84.56 213 SER A N 1
ATOM 1747 C CA . SER A 1 213 ? 2.775 20.550 12.063 1.00 84.56 213 SER A CA 1
ATOM 1748 C C . SER A 1 213 ? 3.208 19.408 11.117 1.00 84.56 213 SER A C 1
ATOM 1750 O O . SER A 1 213 ? 4.375 19.272 10.737 1.00 84.56 213 SER A O 1
ATOM 1752 N N . LEU A 1 214 ? 2.262 18.542 10.761 1.00 90.06 214 LEU A N 1
ATOM 1753 C CA . LEU A 1 214 ? 2.392 17.365 9.933 1.00 90.06 214 LEU A CA 1
ATOM 1754 C C . LEU A 1 214 ? 2.163 17.721 8.472 1.00 90.06 214 LEU A C 1
ATOM 1756 O O . LEU A 1 214 ? 1.284 18.500 8.114 1.00 90.06 214 LEU A O 1
ATOM 1760 N N . SER A 1 215 ? 2.934 17.086 7.596 1.00 90.50 215 SER A N 1
ATOM 1761 C CA . SER A 1 215 ? 2.707 17.245 6.164 1.00 90.50 215 SER A CA 1
ATOM 1762 C C . SER A 1 215 ? 1.457 16.487 5.707 1.00 90.50 215 SER A C 1
ATOM 1764 O O . SER A 1 215 ? 1.194 15.367 6.156 1.00 90.50 215 SER A O 1
ATOM 1766 N N . HIS A 1 216 ? 0.762 17.047 4.716 1.00 91.25 216 HIS A N 1
ATOM 1767 C CA . HIS A 1 216 ? -0.358 16.416 4.007 1.00 91.25 216 HIS A CA 1
ATOM 1768 C C . HIS A 1 216 ? -0.079 14.939 3.653 1.00 91.25 216 HIS A C 1
ATOM 1770 O O . HIS A 1 216 ? -0.883 14.044 3.912 1.00 91.25 216 HIS A O 1
ATOM 1776 N N . TRP A 1 217 ? 1.124 14.649 3.141 1.00 91.38 217 TRP A N 1
ATOM 1777 C CA . TRP A 1 217 ? 1.525 13.293 2.758 1.00 91.38 217 TRP A CA 1
ATOM 1778 C C . TRP A 1 217 ? 1.825 12.355 3.929 1.00 91.38 217 TRP A C 1
ATOM 1780 O O . TRP A 1 217 ? 1.666 11.143 3.773 1.00 91.38 217 TRP A O 1
ATOM 1790 N N . GLN A 1 218 ? 2.248 12.861 5.089 1.00 91.94 218 GLN A N 1
ATOM 1791 C CA . GLN A 1 218 ? 2.390 12.024 6.284 1.00 91.94 218 GLN A CA 1
ATOM 1792 C C . GLN A 1 218 ? 1.023 11.546 6.775 1.00 91.94 218 GLN A C 1
ATOM 1794 O O . GLN A 1 218 ? 0.869 10.357 7.056 1.00 91.94 218 GLN A O 1
ATOM 1799 N N . ILE A 1 219 ? 0.035 12.446 6.792 1.00 93.62 219 ILE A N 1
ATOM 1800 C CA . ILE A 1 219 ? -1.350 12.148 7.173 1.00 93.62 219 ILE A CA 1
ATOM 1801 C C . ILE A 1 219 ? -1.942 11.123 6.199 1.00 93.62 219 ILE A C 1
ATOM 1803 O O . ILE A 1 219 ? -2.312 10.025 6.615 1.00 93.62 219 ILE A O 1
ATOM 1807 N N . LEU A 1 220 ? -1.927 11.415 4.893 1.00 92.62 220 LEU A N 1
ATOM 1808 C CA . LEU A 1 220 ? -2.456 10.514 3.863 1.00 92.62 220 LEU A CA 1
ATOM 1809 C C . LEU A 1 220 ? -1.817 9.132 3.891 1.00 92.62 220 LEU A C 1
ATOM 1811 O O . LEU A 1 220 ? -2.506 8.125 3.772 1.00 92.62 220 LEU A O 1
ATOM 1815 N N . ARG A 1 221 ? -0.492 9.044 4.041 1.00 91.12 221 ARG A N 1
ATOM 1816 C CA . ARG A 1 221 ? 0.174 7.739 4.070 1.00 91.12 221 ARG A CA 1
ATOM 1817 C C . ARG A 1 221 ? -0.110 6.966 5.357 1.00 91.12 221 ARG A C 1
ATOM 1819 O O . ARG A 1 221 ? -0.115 5.736 5.304 1.00 91.12 221 ARG A O 1
ATOM 1826 N N . TRP A 1 222 ? -0.321 7.643 6.487 1.00 93.56 222 TRP A N 1
ATOM 1827 C CA . TRP A 1 222 ? -0.779 6.984 7.708 1.00 93.56 222 TRP A CA 1
ATOM 1828 C C . TRP A 1 222 ? -2.192 6.426 7.520 1.00 93.56 222 TRP A C 1
ATOM 1830 O O . TRP A 1 222 ? -2.399 5.231 7.743 1.00 93.56 222 TRP A O 1
ATOM 1840 N N . LEU A 1 223 ? -3.118 7.236 7.000 1.00 92.75 223 LEU A N 1
ATOM 1841 C CA . LEU A 1 223 ? -4.474 6.798 6.659 1.00 92.75 223 LEU A CA 1
ATOM 1842 C C . LEU A 1 223 ? -4.461 5.642 5.651 1.00 92.75 223 LEU A C 1
ATOM 1844 O O . LEU A 1 223 ? -5.137 4.635 5.844 1.00 92.75 223 LEU A O 1
ATOM 1848 N N . ASP A 1 224 ? -3.624 5.714 4.618 1.00 90.12 224 ASP A N 1
ATOM 1849 C CA . ASP A 1 224 ? -3.448 4.623 3.662 1.00 90.12 224 ASP A CA 1
ATOM 1850 C C . ASP A 1 224 ? -2.955 3.343 4.358 1.00 90.12 224 ASP A C 1
ATOM 1852 O O . ASP A 1 224 ? -3.379 2.245 4.012 1.00 90.12 224 ASP A O 1
ATOM 1856 N N . SER A 1 225 ? -2.088 3.458 5.367 1.00 89.31 225 SER A N 1
ATOM 1857 C CA . SER A 1 225 ? -1.536 2.301 6.076 1.00 89.31 225 SER A CA 1
ATOM 1858 C C . SER A 1 225 ? -2.541 1.588 6.986 1.00 89.31 225 SER A C 1
ATOM 1860 O O . SER A 1 225 ? -2.521 0.358 7.041 1.00 89.31 225 SER A O 1
ATOM 1862 N N . ILE A 1 226 ? -3.444 2.315 7.658 1.00 90.31 226 ILE A N 1
ATOM 1863 C CA . ILE A 1 226 ? -4.448 1.710 8.556 1.00 90.31 226 ILE A CA 1
ATOM 1864 C C . ILE A 1 226 ? -5.555 0.958 7.799 1.00 90.31 226 ILE A C 1
ATOM 1866 O O . ILE A 1 226 ? -6.247 0.137 8.404 1.00 90.31 226 ILE A O 1
ATOM 1870 N N . HIS A 1 227 ? -5.676 1.212 6.490 1.00 88.50 227 HIS A N 1
ATOM 1871 C CA . HIS A 1 227 ? -6.554 0.511 5.547 1.00 88.50 227 HIS A CA 1
ATOM 1872 C C . HIS A 1 227 ? -5.791 -0.505 4.666 1.00 88.50 227 HIS A C 1
ATOM 1874 O O . HIS A 1 227 ? -6.348 -1.051 3.711 1.00 88.50 227 HIS A O 1
ATOM 1880 N N . ASP A 1 228 ? -4.504 -0.764 4.936 1.00 84.56 228 ASP A N 1
ATOM 1881 C CA . ASP A 1 228 ? -3.710 -1.755 4.202 1.00 84.56 228 ASP A CA 1
ATOM 1882 C C . ASP A 1 228 ? -3.753 -3.145 4.857 1.00 84.56 228 ASP A C 1
ATOM 1884 O O . ASP A 1 228 ? -3.990 -3.292 6.051 1.00 84.56 228 ASP A O 1
ATOM 1888 N N . GLY A 1 229 ? -3.448 -4.184 4.073 1.00 80.06 229 GLY A N 1
ATOM 1889 C CA . GLY A 1 229 ? -3.176 -5.523 4.608 1.00 80.06 229 GLY A CA 1
ATOM 1890 C C . GLY A 1 229 ? -4.272 -6.572 4.423 1.00 80.06 229 GLY A C 1
ATOM 1891 O O . GLY A 1 229 ? -4.060 -7.713 4.826 1.00 80.06 229 GLY A O 1
ATOM 1892 N N . GLU A 1 230 ? -5.375 -6.270 3.734 1.00 80.50 230 GLU A N 1
ATOM 1893 C CA . GLU A 1 230 ? -6.501 -7.205 3.535 1.00 80.50 230 GLU A CA 1
ATOM 1894 C C . GLU A 1 230 ? -6.043 -8.569 2.979 1.00 80.50 230 GLU A C 1
ATOM 1896 O O . GLU A 1 230 ? -6.349 -9.634 3.519 1.00 80.50 230 GLU A O 1
ATOM 1901 N N . LYS A 1 231 ? -5.172 -8.551 1.960 1.00 79.81 231 LYS A N 1
ATOM 1902 C CA . LYS A 1 231 ? -4.591 -9.767 1.360 1.00 79.81 231 LYS A CA 1
ATOM 1903 C C . LYS A 1 231 ? -3.774 -10.610 2.341 1.00 79.81 231 LYS A C 1
ATOM 1905 O O . LYS A 1 231 ? -3.671 -11.819 2.153 1.00 79.81 231 LYS A O 1
ATOM 1910 N N . LEU A 1 232 ? -3.157 -9.989 3.347 1.00 78.19 232 LEU A N 1
ATOM 1911 C CA . LEU A 1 232 ? -2.363 -10.688 4.363 1.00 78.19 232 LEU A CA 1
ATOM 1912 C C . LEU A 1 232 ? -3.252 -11.370 5.409 1.00 78.19 232 LEU A C 1
ATOM 1914 O O . LEU A 1 232 ? -2.799 -12.307 6.064 1.00 78.19 232 LEU A O 1
ATOM 1918 N N . LEU A 1 233 ? -4.503 -10.923 5.543 1.00 83.31 233 LEU A N 1
ATOM 1919 C CA . LEU A 1 233 ? -5.456 -11.386 6.551 1.00 83.31 233 LEU A CA 1
ATOM 1920 C C . LEU A 1 233 ? -6.517 -12.340 5.999 1.00 83.31 233 LEU A C 1
ATOM 1922 O O . LEU A 1 233 ? -7.305 -12.893 6.767 1.00 83.31 233 LEU A O 1
ATOM 1926 N N . LYS A 1 234 ? -6.490 -12.616 4.689 1.00 83.62 234 LYS A N 1
ATOM 1927 C CA . LYS A 1 234 ? -7.418 -13.541 4.023 1.00 83.62 234 LYS A CA 1
ATOM 1928 C C . LYS A 1 234 ? -7.491 -14.912 4.709 1.00 83.62 234 LYS A C 1
ATOM 1930 O O . LYS A 1 234 ? -8.581 -15.433 4.900 1.00 83.62 234 LYS A O 1
ATOM 1935 N N . ASN A 1 235 ? -6.347 -15.449 5.137 1.00 86.50 235 ASN A N 1
ATOM 1936 C CA . ASN A 1 235 ? -6.246 -16.789 5.732 1.00 86.50 235 ASN A CA 1
ATOM 1937 C C . ASN A 1 235 ? -6.324 -16.794 7.268 1.00 86.50 235 ASN A C 1
ATOM 1939 O O . ASN A 1 235 ? -6.121 -17.835 7.884 1.00 86.50 235 ASN A O 1
ATOM 1943 N N . VAL A 1 236 ? -6.540 -15.641 7.907 1.00 87.31 236 VAL A N 1
ATOM 1944 C CA . VAL A 1 236 ? -6.691 -15.589 9.365 1.00 87.31 236 VAL A CA 1
ATOM 1945 C C . VAL A 1 236 ? -8.095 -16.096 9.718 1.00 87.31 236 VAL A C 1
ATOM 1947 O O . VAL A 1 236 ? -9.055 -15.609 9.107 1.00 87.31 236 VAL A O 1
ATOM 1950 N N . PRO A 1 237 ? -8.237 -17.042 10.665 1.00 88.12 237 PRO A N 1
ATOM 1951 C CA . PRO A 1 237 ? -9.540 -17.531 11.108 1.00 88.12 237 PRO A CA 1
ATOM 1952 C C . PRO A 1 237 ? -10.476 -16.396 11.533 1.00 88.12 237 PRO A C 1
ATOM 1954 O O . PRO A 1 237 ? -10.023 -15.319 11.930 1.00 88.12 237 PRO A O 1
ATOM 1957 N N . GLY A 1 238 ? -11.783 -16.636 11.432 1.00 88.69 238 GLY A N 1
ATOM 1958 C CA . GLY A 1 238 ? -12.783 -15.740 12.011 1.00 88.69 238 GLY A CA 1
ATOM 1959 C C . GLY A 1 238 ? -12.645 -15.641 13.534 1.00 88.69 238 GLY A C 1
ATOM 1960 O O . GLY A 1 238 ? -11.908 -16.406 14.160 1.00 88.69 238 GLY A O 1
ATOM 1961 N N . VAL A 1 239 ? -13.345 -14.673 14.112 1.00 92.00 239 VAL A N 1
ATOM 1962 C CA . VAL A 1 239 ? -13.592 -14.576 15.557 1.00 92.00 239 VAL A CA 1
ATOM 1963 C C . VAL A 1 239 ? -15.068 -14.860 15.816 1.00 92.00 239 VAL A C 1
ATOM 1965 O O . VAL A 1 239 ? -15.865 -14.816 14.877 1.00 92.00 239 VAL A O 1
ATOM 1968 N N . THR A 1 240 ? -15.437 -15.142 17.062 1.00 94.12 240 THR A N 1
ATOM 1969 C CA . THR A 1 240 ? -16.856 -15.220 17.437 1.00 94.12 240 THR A CA 1
ATOM 1970 C C . THR A 1 240 ? -17.500 -13.829 17.415 1.00 94.12 240 THR A C 1
ATOM 1972 O O . THR A 1 240 ? -16.811 -12.808 17.474 1.00 94.12 240 THR A O 1
ATOM 1975 N N . GLU A 1 241 ? -18.831 -13.764 17.356 1.00 92.94 241 GLU A N 1
ATOM 1976 C CA . GLU A 1 241 ? -19.557 -12.486 17.391 1.00 92.94 241 GLU A CA 1
ATOM 1977 C C . GLU A 1 241 ? -19.334 -11.713 18.695 1.00 92.94 241 GLU A C 1
ATOM 1979 O O . GLU A 1 241 ? -19.291 -10.484 18.700 1.00 92.94 241 GLU A O 1
ATOM 1984 N N . GLU A 1 242 ? -19.185 -12.423 19.811 1.00 93.62 242 GLU A N 1
ATOM 1985 C CA . GLU A 1 242 ? -18.867 -11.826 21.108 1.00 93.62 242 GLU A CA 1
ATOM 1986 C C . GLU A 1 242 ? -17.468 -11.202 21.101 1.00 93.62 242 GLU A C 1
ATOM 1988 O O . GLU A 1 242 ? -17.307 -10.031 21.445 1.00 93.62 242 GLU A O 1
ATOM 1993 N N . GLN A 1 243 ? -16.467 -11.932 20.598 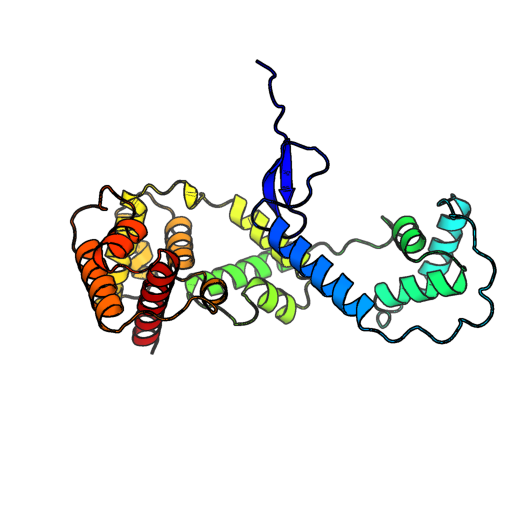1.00 93.12 243 GLN A N 1
ATOM 1994 C CA . GLN A 1 243 ? -15.111 -11.407 20.426 1.00 93.12 243 GLN A CA 1
ATOM 1995 C C . GLN A 1 243 ? -15.094 -10.191 19.502 1.00 93.12 243 GLN A C 1
ATOM 1997 O O . GLN A 1 243 ? -14.440 -9.193 19.799 1.00 93.12 243 GLN A O 1
ATOM 2002 N N . GLN A 1 244 ? -15.830 -10.249 18.390 1.00 94.25 244 GLN A N 1
ATOM 2003 C CA . GLN A 1 244 ? -15.955 -9.127 17.468 1.00 94.25 244 GLN A CA 1
ATOM 2004 C C . GLN A 1 244 ? -16.562 -7.898 18.154 1.00 94.25 244 GLN A C 1
ATOM 2006 O O . GLN A 1 244 ? -16.022 -6.802 18.000 1.00 94.25 244 GLN A O 1
ATOM 2011 N N . ARG A 1 245 ? -17.636 -8.072 18.936 1.00 94.50 245 ARG A N 1
ATOM 2012 C CA . ARG A 1 245 ? -18.261 -6.986 19.705 1.00 94.50 245 ARG A CA 1
ATOM 2013 C C . ARG A 1 245 ? -17.285 -6.360 20.699 1.00 94.50 245 ARG A C 1
ATOM 2015 O O . ARG A 1 245 ? -17.148 -5.142 20.686 1.00 94.50 245 ARG A O 1
ATOM 2022 N N . LEU A 1 246 ? -16.557 -7.169 21.474 1.00 94.56 246 LEU A N 1
ATOM 2023 C CA . LEU A 1 246 ? -15.550 -6.691 22.435 1.00 94.56 246 LEU A CA 1
ATOM 2024 C C . LEU A 1 246 ? -14.394 -5.932 21.765 1.00 94.56 246 LEU A C 1
ATOM 2026 O O . LEU A 1 246 ? -13.904 -4.934 22.294 1.00 94.56 246 LEU A O 1
ATOM 2030 N N . ILE A 1 247 ? -13.944 -6.395 20.595 1.00 95.19 247 ILE A N 1
ATOM 2031 C CA . ILE A 1 247 ? -12.877 -5.730 19.835 1.00 95.19 247 ILE A CA 1
ATOM 2032 C C . ILE A 1 247 ? -13.355 -4.372 19.310 1.00 95.19 247 ILE A C 1
ATOM 2034 O O . ILE A 1 247 ? -12.618 -3.391 19.408 1.00 95.19 247 ILE A O 1
ATOM 2038 N N . ILE A 1 248 ? -14.565 -4.310 18.745 1.00 95.12 248 ILE A N 1
ATOM 2039 C CA . ILE A 1 248 ? -15.118 -3.073 18.180 1.00 95.12 248 ILE A CA 1
ATOM 2040 C C . ILE A 1 248 ? -15.434 -2.069 19.290 1.00 95.12 248 ILE A C 1
ATOM 2042 O O . ILE A 1 248 ? -15.037 -0.913 19.164 1.00 95.12 248 ILE A O 1
ATOM 2046 N N . SER A 1 249 ? -16.071 -2.488 20.388 1.00 94.81 249 SER A N 1
ATOM 2047 C CA . SER A 1 249 ? -16.355 -1.591 21.515 1.00 94.81 249 SER A CA 1
ATOM 2048 C C . SER A 1 249 ? -15.069 -1.034 22.122 1.00 94.81 249 SER A C 1
ATOM 2050 O O . SER A 1 249 ? -14.924 0.178 22.236 1.00 94.81 249 SER A O 1
ATOM 2052 N N . GLY A 1 250 ? -14.067 -1.882 22.378 1.00 94.12 250 GLY A N 1
ATOM 2053 C CA . GLY A 1 250 ? -12.776 -1.425 22.891 1.00 94.12 250 GLY A CA 1
ATOM 2054 C C . GLY A 1 250 ? -12.021 -0.503 21.925 1.00 94.12 250 GLY A C 1
ATOM 2055 O O . GLY A 1 250 ? -11.228 0.334 22.358 1.00 94.12 250 GLY A O 1
ATOM 2056 N N . TYR A 1 251 ? -12.253 -0.632 20.617 1.00 94.56 251 TYR A N 1
ATOM 2057 C CA . TYR A 1 251 ? -11.713 0.295 19.626 1.00 94.56 251 TYR A CA 1
ATOM 2058 C C . TYR A 1 251 ? -12.441 1.645 19.619 1.00 94.56 251 TYR A C 1
ATOM 2060 O O . TYR A 1 251 ? -11.793 2.680 19.481 1.00 94.56 251 TYR A O 1
ATOM 2068 N N . LEU A 1 252 ? -13.760 1.655 19.809 1.00 93.19 252 LEU A N 1
ATOM 2069 C CA . LEU A 1 252 ? -14.529 2.889 19.979 1.00 93.19 252 LEU A CA 1
ATOM 2070 C C . LEU A 1 252 ? -14.125 3.622 21.264 1.00 93.19 252 LEU A C 1
ATOM 2072 O O . LEU A 1 252 ? -13.881 4.825 21.217 1.00 93.19 252 LEU A O 1
ATOM 2076 N N . ASP A 1 253 ? -13.935 2.901 22.371 1.00 92.75 253 ASP A N 1
ATOM 2077 C CA . ASP A 1 253 ? -13.411 3.468 23.621 1.00 92.75 253 ASP A CA 1
ATOM 2078 C C . ASP A 1 253 ? -12.030 4.099 23.411 1.00 92.75 253 ASP A C 1
ATOM 2080 O O . ASP A 1 253 ? -11.744 5.193 23.902 1.00 92.75 253 ASP A O 1
ATOM 2084 N N . TYR A 1 254 ? -11.173 3.427 22.635 1.00 93.00 254 TYR A N 1
ATOM 2085 C CA . TYR A 1 254 ? -9.871 3.956 22.245 1.00 93.00 254 TYR A CA 1
ATOM 2086 C C . TYR A 1 254 ? -9.997 5.283 21.491 1.00 93.00 254 TYR A C 1
ATOM 2088 O O . TYR A 1 254 ? -9.318 6.238 21.861 1.00 93.00 254 TYR A O 1
ATOM 2096 N N . LEU A 1 255 ? -10.861 5.366 20.473 1.00 91.44 255 LEU A N 1
ATOM 2097 C CA . LEU A 1 255 ? -11.063 6.596 19.697 1.00 91.44 255 LEU A CA 1
ATOM 2098 C C . LEU A 1 255 ? -11.677 7.723 20.543 1.00 91.44 255 LEU A C 1
ATOM 2100 O O . LEU A 1 255 ? -11.325 8.887 20.356 1.00 91.44 255 LEU A O 1
ATOM 2104 N N . SER A 1 256 ? -12.534 7.391 21.506 1.00 91.12 256 SER A N 1
ATOM 2105 C CA . SER A 1 256 ? -13.134 8.359 22.433 1.00 91.12 256 SER A CA 1
ATOM 2106 C C . SER A 1 256 ? -12.144 8.878 23.481 1.00 91.12 256 SER A C 1
ATOM 2108 O O . SER A 1 256 ? -12.268 10.016 23.938 1.00 91.12 256 SER A O 1
ATOM 2110 N N . GLY A 1 257 ? -11.121 8.091 23.825 1.00 89.75 257 GLY A N 1
ATOM 2111 C CA . GLY A 1 257 ? -10.136 8.423 24.853 1.00 89.75 257 GLY A CA 1
ATOM 2112 C C . GLY A 1 257 ? -9.338 9.715 24.592 1.00 89.75 257 GLY A C 1
ATOM 2113 O O . GLY A 1 257 ? -9.218 10.170 23.449 1.00 89.75 25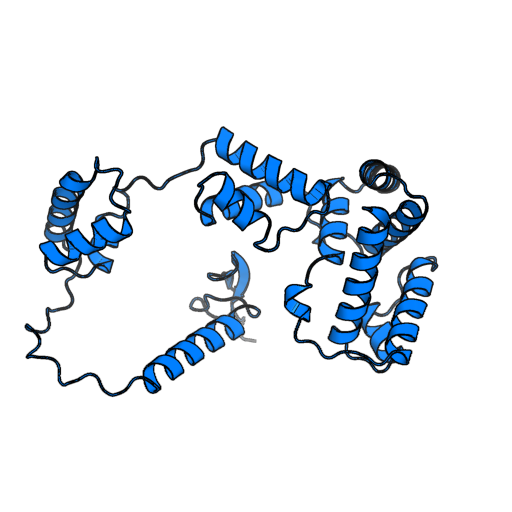7 GLY A O 1
ATOM 2114 N N . PRO A 1 258 ? -8.759 10.339 25.635 1.00 88.94 258 PRO A N 1
ATOM 2115 C CA . PRO A 1 258 ? -7.969 11.567 25.489 1.00 88.94 258 PRO A CA 1
ATOM 2116 C C . PRO A 1 258 ? -6.567 11.319 24.903 1.00 88.94 258 PRO A C 1
ATOM 2118 O O . PRO A 1 258 ? -5.999 12.204 24.265 1.00 88.94 258 PRO A O 1
ATOM 2121 N N . ALA A 1 259 ? -6.013 10.118 25.089 1.00 89.31 259 ALA A N 1
ATOM 2122 C CA . ALA A 1 259 ? -4.650 9.750 24.713 1.00 89.31 259 ALA A CA 1
ATOM 2123 C C . ALA A 1 259 ? -4.568 8.259 24.332 1.00 89.31 259 ALA A C 1
ATOM 2125 O O . ALA A 1 259 ? -5.427 7.474 24.747 1.00 89.31 259 ALA A O 1
ATOM 2126 N N . PRO A 1 260 ? -3.543 7.830 23.568 1.00 88.69 260 PRO A N 1
ATOM 2127 C CA . PRO A 1 260 ? -3.354 6.413 23.292 1.00 88.69 260 PRO A CA 1
ATOM 2128 C C . PRO A 1 260 ? -3.039 5.632 24.586 1.00 88.69 260 PRO A C 1
ATOM 2130 O O . PRO A 1 260 ? -2.344 6.150 25.457 1.00 88.69 260 PRO A O 1
ATOM 2133 N N . PRO A 1 261 ? -3.487 4.367 24.717 1.00 84.88 261 PRO A N 1
ATOM 2134 C CA . PRO A 1 261 ? -3.251 3.565 25.919 1.00 84.88 261 PRO A CA 1
ATOM 2135 C C . PRO A 1 261 ? -1.760 3.255 26.096 1.00 84.88 261 PRO A C 1
ATOM 2137 O O . PRO A 1 261 ? -1.021 3.249 25.122 1.00 84.88 261 PRO A O 1
ATOM 2140 N N . GLY A 1 262 ? -1.297 2.930 27.305 1.00 79.88 262 GLY A N 1
ATOM 2141 C CA . GLY A 1 262 ? 0.101 2.524 27.530 1.00 79.88 262 GLY A CA 1
ATOM 2142 C C . GLY A 1 262 ? 0.519 1.302 26.685 1.00 79.88 262 GLY A C 1
ATOM 2143 O O . GLY A 1 262 ? 1.432 1.414 25.863 1.00 79.88 262 GLY A O 1
ATOM 2144 N N . PRO A 1 263 ? -0.181 0.155 26.776 1.00 84.12 263 PRO A N 1
ATOM 2145 C CA . PRO A 1 263 ? 0.044 -1.000 25.900 1.00 84.12 263 PRO A CA 1
ATOM 2146 C C . PRO A 1 263 ? -0.391 -0.726 24.457 1.00 84.12 263 PRO A C 1
ATOM 2148 O O . PRO A 1 263 ? -1.286 0.084 24.219 1.00 84.12 263 PRO A O 1
ATOM 2151 N N . PHE A 1 264 ? 0.195 -1.416 23.472 1.00 86.19 264 PHE A N 1
ATOM 2152 C CA . PHE A 1 264 ? -0.266 -1.329 22.080 1.00 86.19 264 PHE A CA 1
ATOM 2153 C C . PHE A 1 264 ? -1.735 -1.759 21.963 1.00 86.19 264 PHE A C 1
ATOM 2155 O O . PHE A 1 264 ? -2.111 -2.815 22.464 1.00 86.19 264 PHE A O 1
ATOM 2162 N N . LEU A 1 265 ? -2.544 -0.984 21.227 1.00 88.81 265 LEU A N 1
ATOM 2163 C CA . LEU A 1 265 ? -3.989 -1.215 21.066 1.00 88.81 265 LEU A CA 1
ATOM 2164 C C . LEU A 1 265 ? -4.331 -2.671 20.714 1.00 88.81 265 LEU A C 1
ATOM 2166 O O . LEU A 1 265 ? -5.210 -3.269 21.318 1.00 88.81 265 LEU A O 1
ATOM 2170 N N . HIS A 1 266 ? -3.615 -3.257 19.753 1.00 89.81 266 HIS A N 1
ATOM 2171 C CA . HIS A 1 266 ? -3.890 -4.621 19.298 1.00 89.81 266 HIS A CA 1
ATOM 2172 C C . HIS A 1 266 ? -3.605 -5.674 20.377 1.00 89.81 266 HIS A C 1
ATOM 2174 O O . HIS A 1 266 ? -4.276 -6.699 20.400 1.00 89.81 266 HIS A O 1
ATOM 2180 N N . THR A 1 267 ? -2.627 -5.429 21.252 1.00 90.88 267 THR A N 1
ATOM 2181 C CA . THR A 1 267 ? -2.319 -6.303 22.392 1.00 90.88 267 THR A CA 1
ATOM 2182 C C . THR A 1 267 ? -3.413 -6.192 23.447 1.00 90.88 267 THR A C 1
ATOM 2184 O O . THR A 1 267 ? -3.965 -7.203 23.857 1.00 90.88 267 THR A O 1
ATOM 2187 N N . LEU A 1 268 ? -3.812 -4.964 23.787 1.00 91.12 268 LEU A N 1
ATOM 2188 C CA . LEU A 1 268 ? -4.865 -4.706 24.770 1.00 91.12 268 LEU A CA 1
ATOM 2189 C C . LEU A 1 268 ? -6.214 -5.306 24.343 1.00 91.12 268 LEU A C 1
ATOM 2191 O O . LEU A 1 268 ? -6.918 -5.906 25.150 1.00 91.12 268 LEU A O 1
ATOM 2195 N N . LEU A 1 269 ? -6.578 -5.183 23.064 1.00 91.94 269 LEU A N 1
ATOM 2196 C CA . LEU A 1 269 ? -7.812 -5.776 22.539 1.00 91.94 269 LEU A CA 1
ATOM 2197 C C . LEU A 1 269 ? -7.733 -7.305 22.446 1.00 91.94 269 LEU A C 1
ATOM 2199 O O . LEU A 1 269 ? -8.745 -7.974 22.646 1.00 91.94 269 LEU A O 1
ATOM 2203 N N . ALA A 1 270 ? -6.553 -7.862 22.161 1.00 92.06 270 ALA A N 1
ATOM 2204 C CA . ALA A 1 270 ? -6.336 -9.307 22.162 1.00 92.06 270 ALA A CA 1
ATOM 2205 C C . ALA A 1 270 ? -6.524 -9.893 23.570 1.00 92.06 270 ALA A C 1
ATOM 2207 O O . ALA A 1 270 ? -7.244 -10.872 23.727 1.00 92.06 270 ALA A O 1
ATOM 2208 N N . GLU A 1 271 ? -5.959 -9.245 24.591 1.00 91.38 271 GLU A N 1
ATOM 2209 C CA . GLU A 1 271 ? -6.119 -9.635 25.998 1.00 91.38 271 GLU A CA 1
ATOM 2210 C C . GLU A 1 271 ? -7.584 -9.559 26.448 1.00 91.38 271 GLU A C 1
ATOM 2212 O O . GLU A 1 271 ? -8.092 -10.513 27.029 1.00 91.38 271 GLU A O 1
ATOM 2217 N N . LYS A 1 272 ? -8.296 -8.471 26.118 1.00 90.69 272 LYS A N 1
ATOM 2218 C CA . LYS A 1 272 ? -9.711 -8.296 26.496 1.00 90.69 272 LYS A CA 1
ATOM 2219 C C . LYS A 1 272 ? -10.665 -9.291 25.830 1.00 90.69 272 LYS A C 1
ATOM 2221 O O . LYS A 1 272 ? -11.654 -9.680 26.435 1.00 90.69 272 LYS A O 1
ATOM 2226 N N . SER A 1 273 ? -10.413 -9.652 24.573 1.00 90.62 273 SER A N 1
ATOM 2227 C CA . SER A 1 273 ? -11.312 -10.519 23.790 1.00 90.62 273 SER A CA 1
ATOM 2228 C C . SER A 1 273 ? -10.907 -11.996 23.799 1.00 90.62 273 SER A C 1
ATOM 2230 O O . SER A 1 273 ? -11.646 -12.841 23.299 1.00 90.62 273 SER A O 1
ATOM 2232 N N . GLY A 1 274 ? -9.709 -12.326 24.286 1.00 90.56 274 GLY A N 1
ATOM 2233 C CA . GLY A 1 274 ? -9.116 -13.655 24.118 1.00 90.56 274 GLY A CA 1
ATOM 2234 C C . GLY A 1 274 ? -8.785 -14.008 22.658 1.00 90.56 274 GLY A C 1
ATOM 2235 O O . GLY A 1 274 ? -8.488 -15.164 22.356 1.00 90.56 274 GLY A O 1
ATOM 2236 N N . ALA A 1 275 ? -8.849 -13.047 21.730 1.00 92.25 275 ALA A N 1
ATOM 2237 C CA . ALA A 1 275 ? -8.505 -13.253 20.328 1.00 92.25 275 ALA A CA 1
ATOM 2238 C C . ALA A 1 275 ? -6.999 -13.073 20.088 1.00 92.25 275 ALA A C 1
ATOM 2240 O O . ALA A 1 275 ? -6.296 -12.367 20.805 1.00 92.25 275 ALA A O 1
ATOM 2241 N N . THR A 1 276 ? -6.478 -13.658 19.011 1.00 91.88 276 THR A N 1
ATOM 2242 C CA . THR A 1 276 ? -5.079 -13.437 18.621 1.00 91.88 276 THR A CA 1
ATOM 2243 C C . THR A 1 276 ? -4.869 -12.045 18.017 1.00 91.88 276 THR A C 1
ATOM 2245 O O . THR A 1 276 ? -5.753 -11.479 17.373 1.00 91.88 276 THR A O 1
ATOM 2248 N N . TYR A 1 277 ? -3.640 -11.526 18.093 1.00 91.69 277 TYR A N 1
ATOM 2249 C CA . TYR A 1 277 ? -3.254 -10.251 17.468 1.00 91.69 277 TYR A CA 1
ATOM 2250 C C . TYR A 1 277 ? -3.692 -10.129 15.994 1.00 91.69 277 TYR A C 1
ATOM 2252 O O . TYR A 1 277 ? -4.167 -9.084 15.550 1.00 91.69 277 TYR A O 1
ATOM 2260 N N . LYS A 1 278 ? -3.537 -11.207 15.210 1.00 90.06 278 LYS A N 1
ATOM 2261 C CA . LYS A 1 278 ? -3.905 -11.221 13.784 1.00 90.06 278 LYS A CA 1
ATOM 2262 C C . LYS A 1 278 ? -5.419 -11.173 13.577 1.00 90.06 278 LYS A C 1
ATOM 2264 O O . LYS A 1 278 ? -5.864 -10.560 12.611 1.00 90.06 278 LYS A O 1
ATOM 2269 N N . GLN A 1 279 ? -6.185 -11.814 14.458 1.00 91.19 279 GLN A N 1
ATOM 2270 C CA . GLN A 1 279 ? -7.646 -11.766 14.444 1.00 91.19 279 GLN A CA 1
ATOM 2271 C C . GLN A 1 279 ? -8.147 -10.360 14.774 1.00 91.19 279 GLN A C 1
ATOM 2273 O O . GLN A 1 279 ? -8.935 -9.817 14.006 1.00 91.19 279 GLN A O 1
ATOM 2278 N N . VAL A 1 280 ? -7.606 -9.727 15.822 1.00 92.44 280 VAL A N 1
ATOM 2279 C CA . VAL A 1 280 ? -7.895 -8.320 16.149 1.00 92.44 280 VAL A CA 1
ATOM 2280 C C . VAL A 1 280 ? -7.591 -7.417 14.956 1.00 92.44 280 VAL A C 1
ATOM 2282 O O . VAL A 1 280 ? -8.444 -6.641 14.536 1.00 92.44 280 VAL A O 1
ATOM 2285 N N . HIS A 1 281 ? -6.411 -7.561 14.346 1.00 92.00 281 HIS A N 1
ATOM 2286 C CA . HIS A 1 281 ? -6.039 -6.763 13.178 1.00 92.00 281 HIS A CA 1
ATOM 2287 C C . HIS A 1 281 ? -7.020 -6.943 12.007 1.00 92.00 281 HIS A C 1
ATOM 2289 O O . HIS A 1 281 ? -7.374 -5.968 11.349 1.00 92.00 281 HIS A O 1
ATOM 2295 N N . LYS A 1 282 ? -7.496 -8.173 11.766 1.00 92.81 282 LYS A N 1
ATOM 2296 C CA . LYS A 1 282 ? -8.493 -8.469 10.727 1.00 92.81 282 LYS A CA 1
ATOM 2297 C C . LYS A 1 282 ? -9.840 -7.812 11.022 1.00 92.81 282 LYS A C 1
ATOM 2299 O O . LYS A 1 282 ? -10.410 -7.205 10.121 1.00 92.81 282 LYS A O 1
ATOM 2304 N N . VAL A 1 283 ? -10.326 -7.910 12.260 1.00 93.44 283 VAL A N 1
ATOM 2305 C CA . VAL A 1 283 ? -11.592 -7.291 12.682 1.00 93.44 283 VAL A CA 1
ATOM 2306 C C . VAL A 1 283 ? -11.524 -5.774 12.523 1.00 93.44 283 VAL A C 1
ATOM 2308 O O . VAL A 1 283 ? -12.399 -5.197 11.883 1.00 93.44 283 VAL A O 1
ATOM 2311 N N . LEU A 1 284 ? -10.459 -5.136 13.020 1.00 94.00 284 LEU A N 1
ATOM 2312 C CA . LEU A 1 284 ? -10.287 -3.686 12.906 1.00 94.00 284 LEU A CA 1
ATOM 2313 C C . LEU A 1 284 ? -10.150 -3.231 11.453 1.00 94.00 284 LEU A C 1
ATOM 2315 O O . LEU A 1 284 ? -10.761 -2.241 11.068 1.00 94.00 284 LEU A O 1
ATOM 2319 N N . LEU A 1 285 ? -9.380 -3.946 10.627 1.00 92.56 285 LEU A N 1
ATOM 2320 C CA . LEU A 1 285 ? -9.251 -3.603 9.212 1.00 92.56 285 LEU A CA 1
ATOM 2321 C C . LEU A 1 285 ? -10.606 -3.676 8.496 1.00 92.56 285 LEU A C 1
ATOM 2323 O O . LEU A 1 285 ? -10.969 -2.736 7.794 1.00 92.56 285 LEU A O 1
ATOM 2327 N N . ASN A 1 286 ? -11.361 -4.758 8.700 1.00 91.94 286 ASN A N 1
ATOM 2328 C CA . ASN A 1 286 ? -12.689 -4.914 8.108 1.00 91.94 286 ASN A CA 1
ATOM 2329 C C . ASN A 1 286 ? -13.648 -3.820 8.584 1.00 91.94 286 ASN A C 1
ATOM 2331 O O . ASN A 1 286 ? -14.357 -3.241 7.768 1.00 91.94 286 ASN A O 1
ATOM 2335 N N . TYR A 1 287 ? -13.629 -3.497 9.879 1.00 92.25 287 TYR A N 1
ATOM 2336 C CA . TYR A 1 287 ? -14.428 -2.412 10.443 1.00 92.25 287 TYR A CA 1
ATOM 2337 C C . TYR A 1 287 ? -14.123 -1.072 9.760 1.00 92.25 287 TYR A C 1
ATOM 2339 O O . TYR A 1 287 ? -15.030 -0.411 9.261 1.00 92.25 287 TYR A O 1
ATOM 2347 N N . ARG A 1 288 ? -12.842 -0.701 9.646 1.00 92.00 288 ARG A N 1
ATOM 2348 C CA . ARG A 1 288 ? -12.419 0.550 8.994 1.00 92.00 288 ARG A CA 1
ATOM 2349 C C . ARG A 1 288 ? -12.789 0.595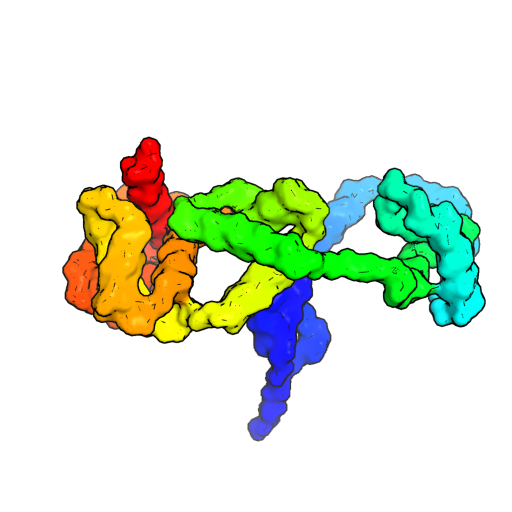 7.509 1.00 92.00 288 ARG A C 1
ATOM 2351 O O . ARG A 1 288 ? -13.256 1.622 7.031 1.00 92.00 288 ARG A O 1
ATOM 2358 N N . LEU A 1 289 ? -12.607 -0.513 6.785 1.00 88.88 289 LEU A N 1
ATOM 2359 C CA . LEU A 1 289 ? -12.971 -0.611 5.367 1.00 88.88 289 LEU A CA 1
ATOM 2360 C C . LEU A 1 289 ? -14.486 -0.538 5.146 1.00 88.88 289 LEU A C 1
ATOM 2362 O O . LEU A 1 289 ? -14.916 0.082 4.179 1.00 88.88 289 LEU A O 1
ATOM 2366 N N . ASN A 1 290 ? -15.294 -1.143 6.023 1.00 88.31 290 ASN A N 1
ATOM 2367 C CA . ASN A 1 290 ? -16.754 -1.023 5.970 1.00 88.31 290 ASN A CA 1
ATOM 2368 C C . ASN A 1 290 ? -17.174 0.437 6.120 1.00 88.31 290 ASN A C 1
ATOM 2370 O O . ASN A 1 290 ? -17.834 0.959 5.234 1.00 88.31 290 ASN A O 1
ATOM 2374 N N . ARG A 1 291 ? -16.660 1.123 7.147 1.00 85.75 291 ARG A N 1
ATOM 2375 C CA . ARG A 1 291 ? -16.939 2.547 7.363 1.00 85.75 291 ARG A CA 1
ATOM 2376 C C . ARG A 1 291 ? -16.564 3.420 6.170 1.00 85.75 291 ARG A C 1
ATOM 2378 O O . ARG A 1 291 ? -17.309 4.323 5.820 1.00 85.75 291 ARG A O 1
ATOM 2385 N N . LEU A 1 292 ? -15.417 3.151 5.542 1.00 82.50 292 LEU A N 1
ATOM 2386 C CA . LEU A 1 292 ? -15.007 3.870 4.336 1.00 82.50 292 LEU A CA 1
ATOM 2387 C C . LEU A 1 292 ? -16.018 3.664 3.194 1.00 82.50 292 LEU A C 1
ATOM 2389 O O . LEU A 1 292 ? -16.368 4.626 2.521 1.00 82.50 292 LEU A O 1
ATOM 2393 N N . ARG A 1 293 ? -16.499 2.430 2.992 1.00 82.56 293 ARG A N 1
ATOM 2394 C CA . ARG A 1 293 ? -17.480 2.104 1.944 1.00 82.56 293 ARG A CA 1
ATOM 2395 C C . ARG A 1 293 ? -18.844 2.733 2.197 1.00 82.56 293 ARG A C 1
ATOM 2397 O O . ARG A 1 293 ? -19.402 3.303 1.270 1.00 82.56 293 ARG A O 1
ATOM 2404 N N . ASP A 1 294 ? -19.334 2.678 3.432 1.00 78.94 294 ASP A N 1
ATOM 2405 C CA . ASP A 1 294 ? -20.639 3.239 3.812 1.00 78.94 294 ASP A CA 1
ATOM 2406 C C . ASP A 1 294 ? -20.720 4.750 3.532 1.00 78.94 294 ASP A C 1
ATOM 2408 O O . ASP A 1 294 ? -21.795 5.296 3.305 1.00 78.94 294 ASP A O 1
ATOM 2412 N N . ILE A 1 295 ? -19.569 5.423 3.539 1.00 69.69 295 ILE A N 1
ATOM 2413 C CA . ILE A 1 295 ? -19.453 6.874 3.369 1.00 69.69 295 ILE A CA 1
ATOM 2414 C C . ILE A 1 295 ? -19.114 7.243 1.919 1.00 69.69 295 ILE A C 1
ATOM 2416 O O . ILE A 1 295 ? -19.470 8.328 1.470 1.00 69.69 295 ILE A O 1
ATOM 2420 N N . GLN A 1 296 ? -18.454 6.345 1.178 1.00 68.31 296 GLN A N 1
ATOM 2421 C CA . GLN A 1 296 ? -18.156 6.522 -0.246 1.00 68.31 296 GLN A CA 1
ATOM 2422 C C . GLN A 1 296 ? -19.333 6.207 -1.180 1.00 68.31 296 GLN A C 1
ATOM 2424 O O . GLN A 1 296 ? -19.242 6.632 -2.328 1.00 68.31 296 GLN A O 1
ATOM 2429 N N . GLY A 1 297 ? -20.376 5.517 -0.683 1.00 50.28 297 GLY A N 1
ATOM 2430 C CA . GLY A 1 297 ? -21.719 5.389 -1.278 1.00 50.28 297 GLY A CA 1
ATOM 2431 C C . GLY A 1 297 ? -21.789 5.455 -2.796 1.00 50.28 297 GLY A C 1
ATOM 2432 O O . GLY A 1 297 ? -22.210 6.524 -3.290 1.00 50.28 297 GLY A O 1
#

Foldseek 3Di:
DDDQDWDFDAAPPPRDTDTDSDPPDRHHPVCPVVVVVVVVVVVVVVVPDDPPDPDDDDDDDDDQDDLDPVVLVLLVVQVVVCVPPPPDDVVNSLVVSCVVSVHDSVSSCVSCVPVPDDDADDPVRLVVLQVQLVVCLLLLHADPVGSLVVSCVVVVHPSVNSVVSNVVVVVVDDDLVPQDQQLLLVLVLLVVVVLVVLHRPVVSLVVSVVVDVDDSVSSSVSVSVLLDDQVVLVPPDEDDPQLLVLLVVLVVVQSVDPGHDPDDSLVVSCVRSVHDSSNSSNSSNVVSVVSVVVSVD

Secondary structure (DSSP, 8-state):
------EEEE-TTT--EEEESSTT--S-HHHHHHHHHHHHHHHHHHHTSPPP---S------------HHHHHHHHHHHHTTTT-TTS-HHHHHHHHHHHHT--HHHHHHHTTTTSPPP---HHHHHHHHHHHHHHHHTT---TT-HHHHHHHHTT--HHHHHHHHHHHHHTSPPSTT--HHHHHHHHHHHHHHHHTT--HHHHHHHHHHHSS--HHHHHHHHHHHT--HHHHTTSPP--HHHHHHHHHHHHHHHHSSS--SS-HHHHHHHHHT--HHHHHHHHHHHHHHHHHHHH-

Radius of gyration: 26.25 Å; chains: 1; bounding box: 57×64×65 Å

Sequence (297 aa):
MTQVTVFRKDCDECGRSFSARDRKERFCPKCVGKVKAREELARKAREKKPPPTPPAPKPAEQEPQVLTGEVKDRVIKEYETYRDRPDYRLKKIHQEIARKLGVGRALVVEALRGIVPKRVLTAEEEAEVIKRYRDYVERMERPCAGRRKTIAKDLAIPFRLVASAVQRWKRTLRPVEELTREQRFQIEKTYFRLLEEKTPLKEIIDDIGSKSSLSHWQILRWLDSIHDGEKLLKNVPGVTEEQQRLIISGYLDYLSGPAPPGPFLHTLLAEKSGATYKQVHKVLLNYRLNRLRDIQG

pLDDT: mean 84.92, std 11.65, range [41.22, 97.62]